Protein AF-A0A8T4WNV3-F1 (afdb_monomer)

Secondary structure (DSSP, 8-state):
--HHHHHHHHS---SSSTTHHHHTTTTSEEEEEE-SSTTS-GGG--GGGS--EEEEEEETTEEEEEEEEE--SSSTTTTEEEEEEEEE-TT-SEEEEEEEEEE-SSS-EEEEEEEEEE-STTS-GGGEEEEEEETTEEEEEEPPSS-EEE--SSSEEEEE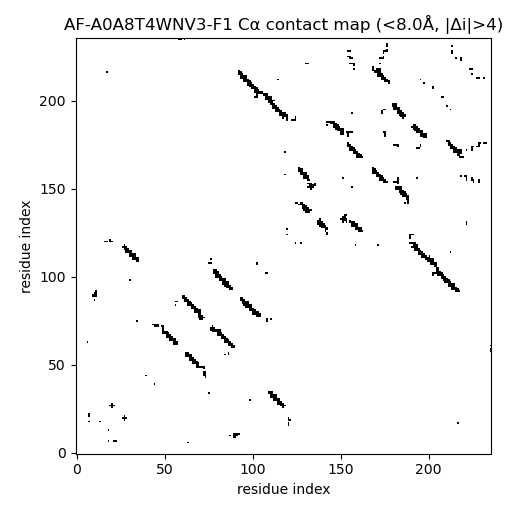E--TT-SS-EEEEEEE-STTEEEEEEEETTEEEEEEEE-SEEE-TT-EEEEEEEEEES-S-HHHHHHHHHHHHHH-

Mean predicted aligned error: 9.45 Å

Radius of gyration: 17.77 Å; Cα contacts (8 Å, |Δi|>4): 540; chains: 1; bounding box: 43×36×51 Å

pLDDT: mean 75.88, std 18.1, range [28.62, 97.0]

Solvent-accessible surface area (backbone atoms only — not comparable to full-atom values): 13200 Å² total; per-residue (Å²): 143,64,68,70,62,55,56,67,72,56,53,59,87,62,69,102,58,73,60,54,54,65,74,33,80,96,66,18,76,45,82,44,75,44,51,93,70,71,83,61,63,69,95,68,61,55,68,93,73,48,73,70,48,78,45,81,41,74,57,92,77,31,40,35,42,32,42,33,37,51,34,74,82,46,76,83,45,46,51,26,37,40,34,40,36,42,35,35,38,79,81,39,59,46,37,37,44,33,43,38,41,31,29,69,40,93,54,70,37,64,36,25,53,26,41,38,27,59,68,40,75,94,72,64,46,89,40,35,36,39,40,33,28,48,90,86,39,83,40,80,47,62,72,53,94,53,75,46,77,47,66,42,70,36,52,38,40,32,40,35,48,66,57,96,85,57,100,62,71,43,37,46,29,41,26,40,60,56,96,65,52,42,32,40,40,37,38,46,70,82,42,35,40,36,34,42,32,34,72,87,38,73,42,43,53,74,38,72,50,77,50,55,41,38,35,33,54,44,54,91,47,72,65,58,41,55,51,46,34,76,47,46,81,79,72,112

Sequence (236 aa):
PNDTEVLVSTYPKGGPRPGGILANYYGGIQPITWDDELNENLSSAQTNREEMFASICEKGLWRGVEISWSGNIQDSVKGVSFRLQYYTFPKSPLLAARWIIKNTTSAPVNISPTFVVDSAFDGDVSNIRAHMDWEGEEQNVKLARYPLAIMPSSNCIWIEHEDLSEEKPDGLGLTASFEDAELLYIGVGDFILTGTSNLDCQLLPGKELITTSWFLVDPQSTDELDLLRKVADDLI

Structure (mmCIF, N/CA/C/O backbone):
data_AF-A0A8T4WNV3-F1
#
_entry.id   AF-A0A8T4WNV3-F1
#
loop_
_atom_site.group_PDB
_atom_site.id
_atom_site.type_symbol
_atom_site.label_atom_id
_atom_site.label_alt_id
_atom_site.label_comp_id
_atom_site.label_asym_id
_atom_site.label_entity_id
_atom_site.label_seq_id
_atom_site.pdbx_PDB_ins_code
_atom_site.Cartn_x
_atom_site.Cartn_y
_atom_site.Cartn_z
_atom_site.occupancy
_atom_site.B_iso_or_equiv
_atom_site.auth_seq_id
_atom_site.auth_comp_id
_atom_site.auth_asym_id
_atom_site.auth_atom_id
_atom_site.pdbx_PDB_model_num
ATOM 1 N N . PRO A 1 1 ? -15.350 -20.927 -1.140 1.00 34.31 1 PRO A N 1
ATOM 2 C CA . PRO A 1 1 ? -14.494 -21.389 -2.266 1.00 34.31 1 PRO A CA 1
ATOM 3 C C . PRO A 1 1 ? -14.632 -20.615 -3.592 1.00 34.31 1 PRO A C 1
ATOM 5 O O . PRO A 1 1 ? -13.970 -21.020 -4.533 1.00 34.31 1 PRO A O 1
ATOM 8 N N . ASN A 1 2 ? -15.412 -19.524 -3.685 1.00 32.66 2 ASN A N 1
ATOM 9 C CA . ASN A 1 2 ? -15.706 -18.876 -4.977 1.00 32.66 2 ASN A CA 1
ATOM 10 C C . ASN A 1 2 ? -15.312 -17.388 -5.069 1.00 32.66 2 ASN A C 1
ATOM 12 O O . ASN A 1 2 ? -15.453 -16.811 -6.139 1.00 32.66 2 ASN A O 1
ATOM 16 N N . ASP A 1 3 ? -14.803 -16.757 -4.007 1.00 31.72 3 ASP A N 1
ATOM 17 C CA . ASP A 1 3 ? -14.527 -15.307 -4.034 1.00 31.72 3 ASP A CA 1
ATOM 18 C C . ASP A 1 3 ? -13.144 -14.981 -4.627 1.00 31.72 3 ASP A C 1
ATOM 20 O O . ASP A 1 3 ? -12.984 -14.010 -5.364 1.00 31.72 3 ASP A O 1
ATOM 24 N N . THR A 1 4 ? -12.152 -15.848 -4.397 1.00 31.62 4 THR A N 1
ATOM 25 C CA . THR A 1 4 ? -10.796 -15.728 -4.964 1.00 31.62 4 THR A CA 1
ATOM 26 C C . THR A 1 4 ? -10.791 -15.879 -6.490 1.00 31.62 4 THR A C 1
ATOM 28 O O . THR A 1 4 ? -10.024 -15.218 -7.182 1.00 31.62 4 THR A O 1
ATOM 31 N N . GLU A 1 5 ? -11.675 -16.722 -7.031 1.00 28.62 5 GLU A N 1
ATOM 32 C CA . GLU A 1 5 ? -11.754 -17.015 -8.468 1.00 28.62 5 GLU A CA 1
ATOM 33 C C . GLU A 1 5 ? -12.340 -15.834 -9.267 1.00 28.62 5 GLU A C 1
ATOM 35 O O . GLU A 1 5 ? -11.892 -15.539 -10.378 1.00 28.62 5 GLU A O 1
ATOM 40 N N . VAL A 1 6 ? -13.282 -15.092 -8.670 1.00 32.34 6 VAL A N 1
ATOM 41 C CA . VAL A 1 6 ? -13.863 -13.877 -9.267 1.00 32.34 6 VAL A CA 1
ATOM 42 C C . VAL A 1 6 ? -12.816 -12.768 -9.360 1.00 32.34 6 VAL A C 1
ATOM 44 O O . VAL A 1 6 ? -12.721 -12.126 -10.407 1.00 32.34 6 VAL A O 1
ATOM 47 N N . LEU A 1 7 ? -11.983 -12.610 -8.324 1.00 33.69 7 LEU A N 1
ATOM 48 C CA . LEU A 1 7 ? -10.897 -11.629 -8.269 1.00 33.69 7 LEU A CA 1
ATOM 49 C C . LEU A 1 7 ? -9.944 -11.806 -9.463 1.00 33.69 7 LEU A C 1
ATOM 51 O O . LEU A 1 7 ? -9.808 -10.902 -10.283 1.00 33.69 7 LEU A O 1
ATOM 55 N N . VAL A 1 8 ? -9.369 -13.006 -9.622 1.00 34.47 8 VAL A N 1
ATOM 56 C CA . VAL A 1 8 ? -8.375 -13.341 -10.665 1.00 34.47 8 VAL A CA 1
ATOM 57 C C . VAL A 1 8 ? -8.922 -13.122 -12.083 1.00 34.47 8 VAL A C 1
ATOM 59 O O . VAL A 1 8 ? -8.183 -12.735 -12.987 1.00 34.47 8 VAL A O 1
ATOM 62 N N . SER A 1 9 ? -10.227 -13.316 -12.287 1.00 32.97 9 SER A N 1
ATOM 63 C CA . SER A 1 9 ? -10.863 -13.211 -13.606 1.00 32.97 9 SER A CA 1
ATOM 64 C C . SER A 1 9 ? -11.015 -11.777 -14.143 1.00 32.97 9 SER A C 1
ATOM 66 O O . SER A 1 9 ? -11.194 -11.600 -15.351 1.00 32.97 9 SER A O 1
ATOM 68 N N . THR A 1 10 ? -10.936 -10.758 -13.278 1.00 36.19 10 THR A N 1
ATOM 69 C CA . THR A 1 10 ? -11.136 -9.341 -13.644 1.00 36.19 10 THR A CA 1
ATOM 70 C C . THR A 1 10 ? -9.849 -8.534 -13.854 1.00 36.19 10 THR A C 1
ATOM 72 O O . THR A 1 10 ? -9.928 -7.405 -14.344 1.00 36.19 10 THR A O 1
ATOM 75 N N . TYR A 1 11 ? -8.677 -9.099 -13.544 1.00 40.03 11 TYR A N 1
ATOM 76 C CA . TYR A 1 11 ? -7.381 -8.430 -13.715 1.00 40.03 11 TYR A CA 1
ATOM 77 C C . TYR A 1 11 ? -6.912 -8.394 -15.178 1.00 40.03 11 TYR A C 1
ATOM 79 O O . TYR A 1 11 ? -7.256 -9.283 -15.968 1.00 40.03 11 TYR A O 1
ATOM 87 N N . PRO A 1 12 ? -6.106 -7.388 -15.571 1.00 34.81 12 PRO A N 1
ATOM 88 C CA . PRO A 1 12 ? -5.410 -7.419 -16.850 1.00 34.81 12 PRO A CA 1
ATOM 89 C C . PRO A 1 12 ? -4.548 -8.683 -16.944 1.00 34.81 12 PRO A C 1
ATOM 91 O O . PRO A 1 12 ? -3.809 -9.029 -16.025 1.00 34.81 12 PRO A O 1
ATOM 94 N N . LYS A 1 13 ? -4.636 -9.374 -18.084 1.00 35.06 13 LYS A N 1
ATOM 95 C CA . LYS A 1 13 ? -3.699 -10.441 -18.441 1.00 35.06 13 LYS A CA 1
ATOM 96 C C . LYS A 1 13 ? -2.362 -9.800 -18.820 1.00 35.06 13 LYS A C 1
ATOM 98 O O . LYS A 1 13 ? -2.080 -9.646 -20.006 1.00 35.06 13 LYS A O 1
ATOM 103 N N . GLY A 1 14 ? -1.590 -9.379 -17.819 1.00 32.41 14 GLY A N 1
ATOM 104 C CA . GLY A 1 14 ? -0.145 -9.213 -17.975 1.00 32.41 14 GLY A CA 1
ATOM 105 C C . GLY A 1 14 ? 0.476 -10.562 -18.339 1.00 32.41 14 GLY A C 1
ATOM 106 O O . GLY A 1 14 ? -0.167 -11.603 -18.161 1.00 32.41 14 GLY A O 1
ATOM 107 N N . GLY A 1 15 ? 1.683 -10.554 -18.905 1.00 30.58 15 GLY A N 1
ATOM 108 C CA . GLY A 1 15 ? 2.450 -11.768 -19.204 1.00 30.58 15 GLY A CA 1
ATOM 109 C C . GLY A 1 15 ? 2.591 -12.684 -17.979 1.00 30.58 15 GLY A C 1
ATOM 110 O O . GLY A 1 15 ? 2.082 -12.385 -16.903 1.00 30.58 15 GLY A O 1
ATOM 111 N N . PRO A 1 16 ? 3.210 -13.859 -18.103 1.00 34.31 16 PRO A N 1
ATOM 112 C CA . PRO A 1 16 ? 3.149 -14.876 -17.065 1.00 34.31 16 PRO A CA 1
ATOM 113 C C . PRO A 1 16 ? 4.028 -14.497 -15.860 1.00 34.31 16 PRO A C 1
ATOM 115 O O . PRO A 1 16 ? 5.082 -15.104 -15.736 1.00 34.31 16 PRO A O 1
ATOM 118 N N . ARG A 1 17 ? 3.626 -13.529 -15.006 1.00 45.72 17 ARG A N 1
ATOM 119 C CA . ARG A 1 17 ? 4.168 -13.277 -13.645 1.00 45.72 17 ARG A CA 1
ATOM 120 C C . ARG A 1 17 ? 3.563 -12.147 -12.767 1.00 45.72 17 ARG A C 1
ATOM 122 O O . ARG A 1 17 ? 3.715 -12.288 -11.557 1.00 45.72 17 ARG A O 1
ATOM 129 N N . PRO A 1 18 ? 2.756 -11.150 -13.203 1.00 40.16 18 PRO A N 1
ATOM 130 C CA . PRO A 1 18 ? 2.099 -10.223 -12.257 1.00 40.16 18 PRO A CA 1
ATOM 131 C C . PRO A 1 18 ? 0.946 -10.878 -11.473 1.00 40.16 18 PRO A C 1
ATOM 133 O O . PRO A 1 18 ? 0.422 -10.323 -10.509 1.00 40.16 18 PRO A O 1
ATOM 136 N N . GLY A 1 19 ? 0.551 -12.095 -11.868 1.00 36.69 19 GLY A N 1
ATOM 137 C CA . GLY A 1 19 ? -0.419 -12.913 -11.144 1.00 36.69 19 GLY A CA 1
ATOM 138 C C . GLY A 1 19 ? 0.074 -13.405 -9.777 1.00 36.69 19 GLY A C 1
ATOM 139 O O . GLY A 1 19 ? -0.766 -13.731 -8.946 1.00 36.69 19 GLY A O 1
ATOM 140 N N . GLY A 1 20 ? 1.389 -13.431 -9.514 1.00 35.38 20 GLY A N 1
ATOM 141 C CA . GLY A 1 20 ? 1.971 -13.915 -8.251 1.00 35.38 20 GLY A CA 1
ATOM 142 C C . GLY A 1 20 ? 1.693 -13.004 -7.048 1.00 35.38 20 GLY A C 1
ATOM 143 O O . GLY A 1 20 ? 1.339 -13.497 -5.976 1.00 35.38 20 GLY A O 1
ATOM 144 N N . ILE A 1 21 ? 1.724 -11.678 -7.256 1.00 41.16 21 ILE A N 1
ATOM 145 C CA . ILE A 1 21 ? 1.447 -10.660 -6.218 1.00 41.16 21 ILE A CA 1
ATOM 146 C C . ILE A 1 21 ? 0.060 -10.870 -5.590 1.00 41.16 21 ILE A C 1
ATOM 148 O O . ILE A 1 21 ? -0.134 -10.658 -4.394 1.00 41.16 21 ILE A O 1
ATOM 152 N N . LEU A 1 22 ? -0.909 -11.309 -6.398 1.00 45.31 22 LEU A N 1
ATOM 153 C CA . LEU A 1 22 ? -2.310 -11.448 -6.000 1.00 45.31 22 LEU A CA 1
ATOM 154 C C . LEU A 1 22 ? -2.750 -12.908 -5.816 1.00 45.31 22 LEU A C 1
ATOM 156 O O . LEU A 1 22 ? -3.716 -13.158 -5.099 1.00 45.31 22 LEU A O 1
ATOM 160 N N . ALA A 1 23 ? -2.059 -13.880 -6.424 1.00 36.41 23 ALA A N 1
ATOM 161 C CA . ALA A 1 23 ? -2.301 -15.305 -6.180 1.00 36.41 23 ALA A CA 1
ATOM 162 C C . ALA A 1 23 ? -1.923 -15.709 -4.747 1.00 36.41 23 ALA A C 1
ATOM 164 O O . ALA A 1 23 ? -2.530 -16.620 -4.184 1.00 36.41 23 ALA A O 1
ATOM 165 N N . ASN A 1 24 ? -0.986 -14.982 -4.135 1.00 35.91 24 ASN A N 1
ATOM 166 C CA . ASN A 1 24 ? -0.609 -15.116 -2.737 1.00 35.91 24 ASN A CA 1
ATOM 167 C C . ASN A 1 24 ? -1.243 -13.987 -1.907 1.00 35.91 24 ASN A C 1
ATOM 169 O O . ASN A 1 24 ? -0.538 -13.159 -1.336 1.00 35.91 24 ASN A O 1
ATOM 173 N N . TYR A 1 25 ? -2.576 -13.920 -1.814 1.00 43.81 25 TYR A N 1
ATOM 174 C CA . TYR A 1 25 ? -3.218 -13.164 -0.725 1.00 43.81 25 TYR A CA 1
ATOM 175 C C . TYR A 1 25 ? -2.711 -13.774 0.596 1.00 43.81 25 TYR A C 1
ATOM 177 O O . TYR A 1 25 ? -2.956 -14.955 0.827 1.00 43.81 25 TYR A O 1
ATOM 185 N N . TYR A 1 26 ? -1.967 -12.984 1.389 1.00 33.88 26 TYR A N 1
ATOM 186 C CA . TYR A 1 26 ? -1.009 -13.335 2.472 1.00 33.88 26 TYR A CA 1
ATOM 187 C C . TYR A 1 26 ? 0.500 -13.369 2.128 1.00 33.88 26 TYR A C 1
ATOM 189 O O . TYR A 1 26 ? 1.296 -13.590 3.036 1.00 33.88 26 TYR A O 1
ATOM 197 N N . GLY A 1 27 ? 0.938 -13.054 0.908 1.00 37.69 27 GLY A N 1
ATOM 198 C CA . GLY A 1 27 ? 2.357 -13.019 0.505 1.00 37.69 27 GLY A CA 1
ATOM 199 C C . GLY A 1 27 ? 2.793 -11.805 -0.329 1.00 37.69 27 GLY A C 1
ATOM 200 O O . GLY A 1 27 ? 3.987 -11.571 -0.432 1.00 37.69 27 GLY A O 1
ATOM 201 N N . GLY A 1 28 ? 1.858 -11.023 -0.883 1.00 54.44 28 GLY A N 1
ATOM 202 C CA . GLY A 1 28 ? 2.172 -9.880 -1.751 1.00 54.44 28 GLY A CA 1
ATOM 203 C C . GLY A 1 28 ? 2.237 -8.536 -1.029 1.00 54.44 28 GLY A C 1
ATOM 204 O O . GLY A 1 28 ? 3.308 -7.969 -0.953 1.00 54.44 28 GLY A O 1
ATOM 205 N N . ILE A 1 29 ? 1.117 -8.031 -0.492 1.00 65.62 29 ILE A N 1
ATOM 206 C CA . ILE A 1 29 ? 1.020 -6.718 0.184 1.00 65.62 29 ILE A CA 1
ATOM 207 C C . ILE A 1 29 ? 0.584 -6.924 1.638 1.00 65.62 29 ILE A C 1
ATOM 209 O O . ILE A 1 29 ? -0.556 -7.320 1.881 1.00 65.62 29 ILE A O 1
ATOM 213 N N . GLN A 1 30 ? 1.459 -6.644 2.600 1.00 69.69 30 GLN A N 1
ATOM 214 C CA . GLN A 1 30 ? 1.222 -6.850 4.028 1.00 69.69 30 GLN A CA 1
ATOM 215 C C . GLN A 1 30 ? 1.011 -5.512 4.743 1.00 69.69 30 GLN A C 1
ATOM 217 O O . GLN A 1 30 ? 1.931 -4.691 4.754 1.00 69.69 30 GLN A O 1
ATOM 222 N N . PRO A 1 31 ? -0.154 -5.276 5.369 1.00 72.19 31 PRO A N 1
ATOM 223 C CA . PRO A 1 31 ? -0.287 -4.203 6.344 1.00 72.19 31 PRO A CA 1
ATOM 224 C C . PRO A 1 31 ? 0.414 -4.606 7.650 1.00 72.19 31 PRO A C 1
ATOM 226 O O . PRO A 1 31 ? 0.169 -5.682 8.200 1.00 72.19 31 PRO A O 1
ATOM 229 N N . ILE A 1 32 ? 1.265 -3.733 8.170 1.00 73.38 32 ILE A N 1
ATOM 230 C CA . ILE A 1 32 ? 1.958 -3.896 9.446 1.00 73.38 32 ILE A CA 1
ATOM 231 C C . ILE A 1 32 ? 1.774 -2.616 10.240 1.00 73.38 32 ILE A C 1
ATOM 233 O O . ILE A 1 32 ? 2.045 -1.527 9.741 1.00 73.38 32 ILE A O 1
ATOM 237 N N . THR A 1 33 ? 1.265 -2.735 11.462 1.00 71.19 33 THR A N 1
ATOM 238 C CA . THR A 1 33 ? 1.193 -1.607 12.388 1.00 71.19 33 THR A CA 1
ATOM 239 C C . THR A 1 33 ? 2.350 -1.732 13.356 1.00 71.19 33 THR A C 1
ATOM 241 O O . THR A 1 33 ? 2.429 -2.727 14.074 1.00 71.19 33 THR A O 1
ATOM 244 N N . TRP A 1 34 ? 3.237 -0.743 13.363 1.00 68.81 34 TRP A N 1
ATOM 245 C CA . TRP A 1 34 ? 4.276 -0.641 14.381 1.00 68.81 34 TRP A CA 1
ATOM 246 C C . TRP A 1 34 ? 3.801 0.221 15.551 1.00 68.81 34 TRP A C 1
ATOM 248 O O . TRP A 1 34 ? 2.946 1.092 15.375 1.00 68.81 34 TRP A O 1
ATOM 258 N N . ASP A 1 35 ? 4.369 -0.044 16.723 1.00 66.38 35 ASP A N 1
ATOM 259 C CA . ASP A 1 35 ? 4.258 0.777 17.928 1.00 66.38 35 ASP A CA 1
ATOM 260 C C . ASP A 1 35 ? 5.658 1.315 18.255 1.00 66.38 35 ASP A C 1
ATOM 262 O O . ASP A 1 35 ? 6.643 0.569 18.200 1.00 66.38 35 ASP A O 1
ATOM 266 N N . ASP A 1 36 ? 5.741 2.605 18.569 1.00 54.19 36 ASP A N 1
ATOM 267 C CA . ASP A 1 36 ? 6.982 3.281 18.956 1.00 54.19 36 ASP A CA 1
ATOM 268 C C . ASP A 1 36 ? 7.478 2.771 20.319 1.00 54.19 36 ASP A C 1
ATOM 270 O O . ASP A 1 36 ? 8.681 2.738 20.603 1.00 54.19 36 ASP A O 1
ATOM 274 N N . GLU A 1 37 ? 6.556 2.295 21.158 1.00 54.91 37 GLU A N 1
ATOM 275 C CA . GLU A 1 37 ? 6.861 1.528 22.351 1.00 54.91 37 GLU A CA 1
ATOM 276 C C . GLU A 1 37 ? 6.995 0.046 21.969 1.00 54.91 37 GLU A C 1
ATOM 278 O O . GLU A 1 37 ? 6.092 -0.760 22.167 1.00 54.91 37 GLU A O 1
ATOM 283 N N . LEU A 1 38 ? 8.171 -0.348 21.461 1.00 51.62 38 LEU A N 1
ATOM 284 C CA . LEU A 1 38 ? 8.585 -1.741 21.172 1.00 51.62 38 LEU A CA 1
ATOM 285 C C . LEU A 1 38 ? 8.616 -2.669 22.420 1.00 51.62 38 LEU A C 1
ATOM 287 O O . LEU A 1 38 ? 9.418 -3.600 22.511 1.00 51.62 38 LEU A O 1
ATOM 291 N N . ASN A 1 39 ? 7.779 -2.407 23.423 1.00 53.19 39 ASN A N 1
ATOM 292 C CA . ASN A 1 39 ? 7.625 -3.190 24.641 1.00 53.19 39 ASN A CA 1
ATOM 293 C C . ASN A 1 39 ? 6.922 -4.533 24.385 1.00 53.19 39 ASN A C 1
ATOM 295 O O . ASN A 1 39 ? 6.986 -5.424 25.236 1.00 53.19 39 ASN A O 1
ATOM 299 N N . GLU A 1 40 ? 6.291 -4.714 23.221 1.00 55.62 40 GLU A N 1
ATOM 300 C CA . GLU A 1 40 ? 5.772 -6.004 22.780 1.00 55.62 40 GLU A CA 1
ATOM 301 C C . GLU A 1 40 ? 6.825 -6.821 22.027 1.00 55.62 40 GLU A C 1
ATOM 303 O O . GLU A 1 40 ? 7.545 -6.349 21.146 1.00 55.62 40 GLU A O 1
ATOM 308 N N . ASN A 1 41 ? 6.895 -8.112 22.343 1.00 54.62 41 ASN A N 1
ATOM 309 C CA . ASN A 1 41 ? 7.715 -9.031 21.574 1.00 54.62 41 ASN A CA 1
ATOM 310 C C . ASN A 1 41 ? 7.059 -9.246 20.200 1.00 54.62 41 ASN A C 1
ATOM 312 O O . ASN A 1 41 ? 6.087 -9.989 20.104 1.00 54.62 41 ASN A O 1
ATOM 316 N N . LEU A 1 42 ? 7.608 -8.664 19.130 1.00 51.88 42 LEU A N 1
ATOM 317 C CA . LEU A 1 42 ? 7.084 -8.804 17.760 1.00 51.88 42 LEU A CA 1
ATOM 318 C C . LEU A 1 42 ? 6.939 -10.267 17.294 1.00 51.88 42 LEU A C 1
ATOM 320 O O . LEU A 1 42 ? 6.091 -10.560 16.458 1.00 51.88 42 LEU A O 1
ATOM 324 N N . SER A 1 43 ? 7.681 -11.224 17.872 1.00 50.72 43 SER A N 1
ATOM 325 C CA . SER A 1 43 ? 7.458 -12.659 17.595 1.00 50.72 43 SER A CA 1
ATOM 326 C C . SER A 1 43 ? 6.110 -13.192 18.113 1.00 50.72 43 SER A C 1
ATOM 328 O O . SER A 1 43 ? 5.676 -14.279 17.727 1.00 50.72 43 SER A O 1
ATOM 330 N N . SER A 1 44 ? 5.435 -12.427 18.975 1.00 50.66 44 SER A N 1
ATOM 331 C CA . SER A 1 44 ? 4.085 -12.689 19.479 1.00 50.66 44 SER A CA 1
ATOM 332 C C . SER A 1 44 ? 2.984 -11.910 18.754 1.00 50.66 44 SER A C 1
ATOM 334 O O . SER A 1 44 ? 1.813 -12.221 18.968 1.00 50.66 44 SER A O 1
ATOM 336 N N . ALA A 1 45 ? 3.332 -10.993 17.840 1.00 55.06 45 ALA A N 1
ATOM 337 C CA . ALA A 1 45 ? 2.383 -10.283 16.984 1.00 55.06 45 ALA A CA 1
ATOM 338 C C . ALA A 1 45 ? 1.794 -11.249 15.940 1.00 55.06 45 ALA A C 1
ATOM 340 O O . ALA A 1 45 ? 2.246 -11.367 14.804 1.00 55.06 45 ALA A O 1
ATOM 341 N N . GLN A 1 46 ? 0.794 -12.022 16.356 1.00 63.31 46 GLN A N 1
ATOM 342 C CA . GLN A 1 46 ? 0.148 -13.048 15.541 1.00 63.31 46 GLN A CA 1
ATOM 343 C C . GLN A 1 46 ? -1.083 -12.476 14.843 1.00 63.31 46 GLN A C 1
ATOM 345 O O . GLN A 1 46 ? -2.187 -12.984 15.018 1.00 63.31 46 GLN A O 1
ATOM 350 N N . THR A 1 47 ? -0.909 -11.420 14.043 1.00 62.81 47 THR A N 1
ATOM 351 C CA . THR A 1 47 ? -2.012 -10.788 13.291 1.00 62.81 47 THR A CA 1
ATOM 352 C C . THR A 1 47 ? -2.763 -11.804 12.434 1.00 62.81 47 THR A C 1
ATOM 354 O O . THR A 1 47 ? -3.977 -11.738 12.317 1.00 62.81 47 THR A O 1
ATOM 357 N N . ASN A 1 48 ? -2.070 -12.817 11.907 1.00 64.75 48 ASN A N 1
ATOM 358 C CA . ASN A 1 48 ? -2.665 -13.926 11.157 1.00 64.75 48 ASN A CA 1
ATOM 359 C C . ASN A 1 48 ? -3.612 -14.828 11.976 1.00 64.75 48 ASN A C 1
ATOM 361 O O . ASN A 1 48 ? -4.229 -15.728 11.410 1.00 64.75 48 ASN A O 1
ATOM 365 N N . ARG A 1 49 ? -3.690 -14.641 13.296 1.00 72.19 49 ARG A N 1
ATOM 366 C CA . ARG A 1 49 ? -4.632 -15.329 14.186 1.00 72.19 49 ARG A CA 1
ATOM 367 C C . ARG A 1 49 ? -5.825 -14.460 14.580 1.00 72.19 49 ARG A C 1
ATOM 369 O O . ARG A 1 49 ? -6.701 -14.967 15.277 1.00 72.19 49 ARG A O 1
ATOM 376 N N . GLU A 1 50 ? -5.865 -13.194 14.165 1.00 80.50 50 GLU A N 1
ATOM 377 C CA . GLU A 1 50 ? -7.058 -12.365 14.331 1.00 80.50 50 GLU A CA 1
ATOM 378 C C . GLU A 1 50 ? -8.218 -12.952 13.521 1.00 80.50 50 GLU A C 1
ATOM 380 O O . GLU A 1 50 ? -8.026 -13.526 12.445 1.00 80.50 50 GLU A O 1
ATOM 385 N N . GLU A 1 51 ? -9.439 -12.800 14.028 1.00 85.12 51 GLU A N 1
ATOM 386 C CA . GLU A 1 51 ? -10.628 -13.167 13.267 1.00 85.12 51 GLU A CA 1
ATOM 387 C C . GLU A 1 51 ? -10.862 -12.123 12.168 1.00 85.12 51 GLU A C 1
ATOM 389 O O . GLU A 1 51 ? -11.157 -10.957 12.444 1.00 85.12 51 GLU A O 1
ATOM 394 N N . MET A 1 52 ? -10.690 -12.548 10.916 1.00 86.31 52 MET A N 1
ATOM 395 C CA . MET A 1 52 ? -10.795 -11.690 9.739 1.00 86.31 52 MET A CA 1
ATOM 396 C C . MET A 1 52 ? -12.037 -12.031 8.919 1.00 86.31 52 MET A C 1
ATOM 398 O O . MET A 1 52 ? -12.347 -13.200 8.683 1.00 86.31 52 MET A O 1
ATOM 402 N N . PHE A 1 53 ? -12.701 -10.998 8.408 1.00 88.62 53 PHE A N 1
ATOM 403 C CA . PHE A 1 53 ? -13.853 -11.117 7.521 1.00 88.62 53 PHE A CA 1
ATOM 404 C C . PHE A 1 53 ? -13.529 -10.505 6.166 1.00 88.62 53 PHE A C 1
ATOM 406 O O . PHE A 1 53 ? -13.170 -9.330 6.085 1.00 88.62 53 PHE A O 1
ATOM 413 N N . ALA A 1 54 ? -13.689 -11.295 5.108 1.00 87.81 54 ALA A N 1
ATOM 414 C CA . ALA A 1 54 ? -13.550 -10.836 3.734 1.00 87.81 54 ALA A CA 1
ATOM 415 C C . ALA A 1 54 ? -14.925 -10.554 3.116 1.00 87.81 54 ALA A C 1
ATOM 417 O O . ALA A 1 54 ? -15.878 -11.309 3.317 1.00 87.81 54 ALA A O 1
ATOM 418 N N . SER A 1 55 ? -15.025 -9.480 2.340 1.00 88.19 55 SER A N 1
ATOM 419 C CA . SER A 1 55 ? -16.217 -9.140 1.562 1.00 88.19 55 SER A CA 1
ATOM 420 C C . SER A 1 55 ? -15.838 -8.447 0.256 1.00 88.19 55 SER A C 1
ATOM 422 O O . SER A 1 55 ? -14.751 -7.889 0.133 1.00 88.19 55 SER A O 1
ATOM 424 N N . ILE A 1 56 ? -16.727 -8.489 -0.735 1.00 90.00 56 ILE A N 1
ATOM 425 C CA . ILE A 1 56 ? -16.556 -7.716 -1.970 1.00 90.00 56 ILE A CA 1
ATOM 426 C C . ILE A 1 56 ? -16.851 -6.244 -1.666 1.00 90.00 56 ILE A C 1
ATOM 428 O O . ILE A 1 56 ? -17.839 -5.937 -0.997 1.00 90.00 56 ILE A O 1
ATOM 432 N N . CYS A 1 57 ? -16.033 -5.336 -2.195 1.00 90.25 57 CYS A N 1
ATOM 433 C CA . CYS A 1 57 ? -16.250 -3.895 -2.099 1.00 90.25 57 CYS A CA 1
ATOM 434 C C . CYS A 1 57 ? -16.228 -3.231 -3.483 1.00 90.25 57 CYS A C 1
ATOM 436 O O . CYS A 1 57 ? -15.539 -3.672 -4.405 1.00 90.25 57 CYS A O 1
ATOM 438 N N . GLU A 1 58 ? -17.007 -2.160 -3.638 1.00 92.44 58 GLU A N 1
ATOM 439 C CA . GLU A 1 58 ? -17.094 -1.390 -4.879 1.00 92.44 58 GLU A CA 1
ATOM 440 C C . GLU A 1 58 ? -17.108 0.112 -4.571 1.00 92.44 58 GLU A C 1
ATOM 442 O O . GLU A 1 58 ? -17.746 0.553 -3.611 1.00 92.44 58 GLU A O 1
ATOM 447 N N . LYS A 1 59 ? -16.436 0.910 -5.407 1.00 89.31 59 LYS A N 1
ATOM 448 C CA . LYS A 1 59 ? -16.490 2.377 -5.357 1.00 89.31 59 LYS A CA 1
ATOM 449 C C . LYS A 1 59 ? -16.508 2.947 -6.773 1.00 89.31 59 LYS A C 1
ATOM 451 O O . LYS A 1 59 ? -15.499 2.982 -7.469 1.00 89.31 59 LYS A O 1
ATOM 456 N N . GLY A 1 60 ? -17.687 3.358 -7.236 1.00 89.44 60 GLY A N 1
ATOM 457 C CA . GLY A 1 60 ? -17.873 3.760 -8.631 1.00 89.44 60 GLY A CA 1
ATOM 458 C C . GLY A 1 60 ? -17.585 2.596 -9.584 1.00 89.44 60 GLY A C 1
ATOM 459 O O . GLY A 1 60 ? -18.309 1.606 -9.588 1.00 89.44 60 GLY A O 1
ATOM 460 N N . LEU A 1 61 ? -16.535 2.727 -10.397 1.00 88.56 61 LEU A N 1
ATOM 461 C CA . LEU A 1 61 ? -16.079 1.676 -11.316 1.00 88.56 61 LEU A CA 1
ATOM 462 C C . LEU A 1 61 ? -15.009 0.756 -10.706 1.00 88.56 61 LEU A C 1
ATOM 464 O O . LEU A 1 61 ? -14.667 -0.259 -11.313 1.00 88.56 61 LEU A O 1
ATOM 468 N N . TRP A 1 62 ? -14.493 1.099 -9.525 1.00 91.00 62 TRP A N 1
ATOM 469 C CA . TRP A 1 62 ? -13.532 0.282 -8.800 1.00 91.00 62 TRP A CA 1
ATOM 470 C C . TRP A 1 62 ? -14.222 -0.906 -8.152 1.00 91.00 62 TRP A C 1
ATOM 472 O O . TRP A 1 62 ? -15.271 -0.759 -7.519 1.00 91.00 62 TRP A O 1
ATOM 482 N N . ARG A 1 63 ? -13.600 -2.077 -8.276 1.00 89.62 63 ARG A N 1
ATOM 483 C CA . ARG A 1 63 ? -14.055 -3.324 -7.658 1.00 89.62 63 ARG A CA 1
ATOM 484 C C . ARG A 1 63 ? -12.910 -3.991 -6.930 1.00 89.62 63 ARG A C 1
ATOM 486 O O . ARG A 1 63 ? -11.762 -3.911 -7.373 1.00 89.62 63 ARG A O 1
ATOM 493 N N . GLY A 1 64 ? -13.229 -4.640 -5.824 1.00 88.88 64 GLY A N 1
ATOM 494 C CA . GLY A 1 64 ? -12.209 -5.101 -4.911 1.00 88.88 64 GLY A CA 1
ATOM 495 C C . GLY A 1 64 ? -12.692 -6.062 -3.846 1.00 88.88 64 GLY A C 1
ATOM 496 O O . GLY A 1 64 ? -13.841 -6.512 -3.841 1.00 88.88 64 GLY A O 1
ATOM 497 N N . VAL A 1 65 ? -11.781 -6.340 -2.922 1.00 86.75 65 VAL A N 1
ATOM 498 C CA . VAL A 1 65 ? -12.054 -7.071 -1.687 1.00 86.75 65 VAL A CA 1
ATOM 499 C C . VAL A 1 65 ? -11.669 -6.201 -0.503 1.00 86.75 65 VAL A C 1
ATOM 501 O O . VAL A 1 65 ? -10.615 -5.567 -0.497 1.00 86.75 65 VAL A O 1
ATOM 504 N N . GLU A 1 66 ? -12.540 -6.180 0.497 1.00 90.00 66 GLU A N 1
ATOM 505 C CA . GLU A 1 66 ? -12.264 -5.653 1.823 1.00 90.00 66 GLU A CA 1
ATOM 506 C C . GLU A 1 66 ? -12.007 -6.815 2.782 1.00 90.00 66 GLU A C 1
ATOM 508 O O . GLU A 1 66 ? -12.835 -7.719 2.902 1.00 90.00 66 GLU A O 1
ATOM 513 N N . ILE A 1 67 ? -10.885 -6.761 3.493 1.00 89.88 67 ILE A N 1
ATOM 514 C CA . ILE A 1 67 ? -10.600 -7.590 4.661 1.00 89.88 67 ILE A CA 1
ATOM 515 C C . ILE A 1 67 ? -10.748 -6.705 5.891 1.00 89.88 67 ILE A C 1
ATOM 517 O O . ILE A 1 67 ? -10.113 -5.660 5.985 1.00 89.88 67 ILE A O 1
ATOM 521 N N . SER A 1 68 ? -11.573 -7.119 6.842 1.00 91.75 68 SER A N 1
ATOM 522 C CA . SER A 1 68 ? -11.825 -6.378 8.075 1.00 91.75 68 SER A CA 1
ATOM 523 C C . SER A 1 68 ? -11.532 -7.231 9.300 1.00 91.75 68 SER A C 1
ATOM 525 O O . SER A 1 68 ? -11.794 -8.434 9.303 1.00 91.75 68 SER A O 1
ATOM 527 N N . TRP A 1 69 ? -10.972 -6.610 10.334 1.00 91.00 69 TRP A N 1
ATOM 528 C CA . TRP A 1 69 ? -10.714 -7.243 11.625 1.00 91.00 69 TRP A CA 1
ATOM 529 C C . TRP A 1 69 ? -10.698 -6.199 12.743 1.00 91.00 69 TRP A C 1
ATOM 531 O O . TRP A 1 69 ? -10.752 -4.990 12.509 1.00 91.00 69 TRP A O 1
ATOM 541 N N . SER A 1 70 ? -10.658 -6.668 13.984 1.00 91.25 70 SER A N 1
ATOM 542 C CA . SER A 1 70 ? -10.390 -5.825 15.152 1.00 91.25 70 SER A CA 1
ATOM 543 C C . SER A 1 70 ? -9.131 -6.340 15.827 1.00 91.25 70 SER A C 1
ATOM 545 O O . SER A 1 70 ? -8.951 -7.552 15.904 1.00 91.25 70 SER A O 1
ATOM 547 N N . GLY A 1 71 ? -8.263 -5.448 16.298 1.00 86.62 71 GLY A N 1
ATOM 548 C CA . GLY A 1 71 ? -7.099 -5.851 17.081 1.00 86.62 71 GLY A CA 1
ATOM 549 C C . GLY A 1 71 ? -7.554 -6.436 18.413 1.00 86.62 71 GLY A C 1
ATOM 550 O O . GLY A 1 71 ? -8.227 -5.758 19.187 1.00 86.62 71 GLY A O 1
ATOM 551 N N . ASN A 1 72 ? -7.221 -7.691 18.689 1.00 85.31 72 ASN A N 1
ATOM 552 C CA . ASN A 1 72 ? -7.522 -8.349 19.962 1.00 85.31 72 ASN A CA 1
ATOM 553 C C . ASN A 1 72 ? -6.297 -9.028 20.579 1.00 85.31 72 ASN A C 1
ATOM 555 O O . ASN A 1 72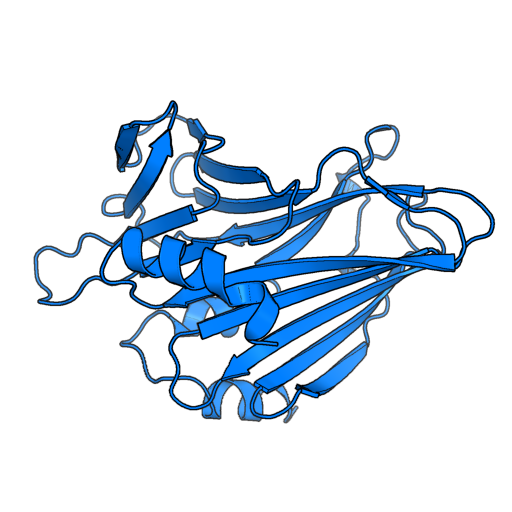 ? -6.286 -9.255 21.792 1.00 85.31 72 ASN A O 1
ATOM 559 N N . ILE A 1 73 ? -5.310 -9.377 19.752 1.00 78.69 73 ILE A N 1
ATOM 560 C CA . ILE A 1 73 ? -4.125 -10.149 20.129 1.00 78.69 73 ILE A CA 1
ATOM 561 C C . ILE A 1 73 ? -2.983 -9.233 20.557 1.00 78.69 73 ILE A C 1
ATOM 563 O O . ILE A 1 73 ? -2.380 -9.482 21.595 1.00 78.69 73 ILE A O 1
ATOM 567 N N . GLN A 1 74 ? -2.694 -8.204 19.763 1.00 74.69 74 GLN A N 1
ATOM 568 C CA . GLN A 1 74 ? -1.683 -7.195 20.087 1.00 74.69 74 GLN A CA 1
ATOM 569 C C . GLN A 1 74 ? -2.289 -6.187 21.066 1.00 74.69 74 GLN A C 1
ATOM 571 O O . GLN A 1 74 ? -3.384 -5.672 20.809 1.00 74.69 74 GLN A O 1
ATOM 576 N N . ASP A 1 75 ? -1.623 -5.934 22.192 1.00 76.94 75 ASP A N 1
ATOM 577 C CA . ASP A 1 75 ? -2.167 -5.070 23.241 1.00 76.94 75 ASP A CA 1
ATOM 578 C C . ASP A 1 75 ? -2.142 -3.593 22.805 1.00 76.94 75 ASP A C 1
ATOM 580 O O . ASP A 1 75 ? -3.110 -2.874 23.068 1.00 76.94 75 ASP A O 1
ATOM 584 N N . SER A 1 76 ? -1.119 -3.170 22.056 1.00 76.44 76 SER A N 1
ATOM 585 C CA . SER A 1 76 ? -0.947 -1.810 21.514 1.00 76.44 76 SER A CA 1
ATOM 586 C C . SER A 1 76 ? -2.109 -1.346 20.629 1.00 76.44 76 SER A C 1
ATOM 588 O O . SER A 1 76 ? -2.513 -0.186 20.673 1.00 76.44 76 SER A O 1
ATOM 590 N N . VAL A 1 77 ? -2.713 -2.260 19.867 1.00 82.44 77 VAL A N 1
ATOM 591 C CA . VAL A 1 77 ? -3.826 -1.970 18.943 1.00 82.44 77 VAL A CA 1
ATOM 592 C C . VAL A 1 77 ? -5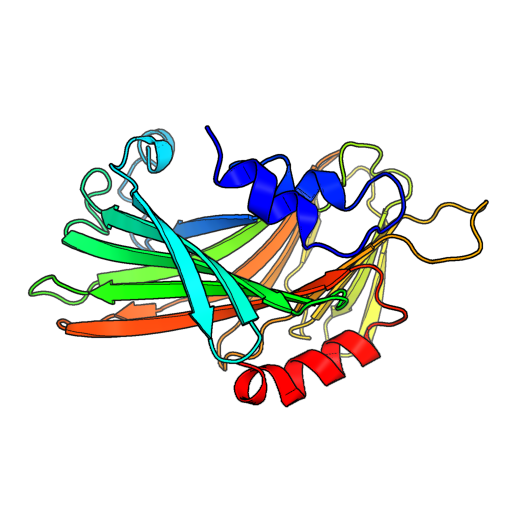.144 -2.615 19.368 1.00 82.44 77 VAL A C 1
ATOM 594 O O . VAL A 1 77 ? -6.088 -2.745 18.579 1.00 82.44 77 VAL A O 1
ATOM 597 N N . LYS A 1 78 ? -5.238 -3.035 20.629 1.00 86.31 78 LYS A N 1
ATOM 598 C CA . LYS A 1 78 ? -6.413 -3.732 21.138 1.00 86.31 78 LYS A CA 1
ATOM 599 C C . LYS A 1 78 ? -7.657 -2.852 21.095 1.00 86.31 78 LYS A C 1
ATOM 601 O O . LYS A 1 78 ? -7.697 -1.751 21.636 1.00 86.31 78 LYS A O 1
ATOM 606 N N . GLY A 1 79 ? -8.713 -3.368 20.480 1.00 86.88 79 GLY A N 1
ATOM 607 C CA . GLY A 1 79 ? -9.966 -2.655 20.274 1.00 86.88 79 GLY A CA 1
ATOM 608 C C . GLY A 1 79 ? -9.917 -1.609 19.159 1.00 86.88 79 GLY A C 1
ATOM 609 O O . GLY A 1 79 ? -10.891 -0.872 19.019 1.00 86.88 79 GLY A O 1
ATOM 610 N N . VAL A 1 80 ? -8.840 -1.529 18.371 1.00 91.44 80 VAL A N 1
ATOM 611 C CA . VAL A 1 80 ? -8.788 -0.751 17.122 1.00 91.44 80 VAL A CA 1
ATOM 612 C C . VAL A 1 80 ? -9.411 -1.575 15.996 1.00 91.44 80 VAL A C 1
ATOM 614 O O . VAL A 1 80 ? -9.182 -2.780 15.892 1.00 91.44 80 VAL A O 1
ATOM 617 N N . SER A 1 81 ? -10.221 -0.936 15.152 1.00 94.69 81 SER A N 1
ATOM 618 C CA . SER A 1 81 ? -10.843 -1.577 13.994 1.00 94.69 81 SER A CA 1
ATOM 619 C C . SER A 1 81 ? -10.031 -1.302 12.736 1.00 94.69 81 SER A C 1
ATOM 621 O O . SER A 1 81 ? -9.680 -0.158 12.446 1.00 94.69 81 SER A O 1
ATOM 623 N N . PHE A 1 82 ? -9.776 -2.355 11.971 1.00 92.19 82 PHE A N 1
ATOM 624 C CA . PHE A 1 82 ? -8.979 -2.315 10.759 1.00 92.19 82 PHE A CA 1
ATOM 625 C C . PHE A 1 82 ? -9.801 -2.786 9.569 1.00 92.19 82 PHE A C 1
ATOM 627 O O . PHE A 1 82 ? -10.552 -3.762 9.652 1.00 92.19 82 PHE A O 1
ATOM 634 N N . ARG A 1 83 ? -9.635 -2.100 8.441 1.00 92.88 83 ARG A N 1
ATOM 635 C CA . ARG A 1 83 ? -10.132 -2.536 7.140 1.00 92.88 83 ARG A CA 1
ATOM 636 C C . ARG A 1 83 ? -9.063 -2.308 6.093 1.00 92.88 83 ARG A C 1
ATOM 638 O O . ARG A 1 83 ? -8.445 -1.250 6.048 1.00 92.88 83 ARG A O 1
ATOM 645 N N . LEU A 1 84 ? -8.881 -3.290 5.236 1.00 90.19 84 LEU A N 1
ATOM 646 C CA . LEU A 1 84 ? -7.946 -3.264 4.135 1.00 90.19 84 LEU A CA 1
ATOM 647 C C . LEU A 1 84 ? -8.716 -3.509 2.850 1.00 90.19 84 LEU A C 1
ATOM 649 O O . LEU A 1 84 ? -9.293 -4.578 2.680 1.00 90.19 84 LEU A O 1
ATOM 653 N N . GLN A 1 85 ? -8.744 -2.517 1.971 1.00 90.69 85 GLN A N 1
ATOM 654 C CA . GLN A 1 85 ? -9.458 -2.587 0.704 1.00 90.69 85 GLN A CA 1
ATOM 655 C C . GLN A 1 85 ? -8.449 -2.647 -0.439 1.00 90.69 85 GLN A C 1
ATOM 657 O O . GLN A 1 85 ? -7.612 -1.757 -0.563 1.00 90.69 85 GLN A O 1
ATOM 662 N N . TYR A 1 86 ? -8.556 -3.655 -1.294 1.00 88.75 86 TYR A N 1
ATOM 663 C CA . TYR A 1 86 ? -7.786 -3.735 -2.531 1.00 88.75 86 TYR A CA 1
ATOM 664 C C . TYR A 1 86 ? -8.711 -3.486 -3.706 1.00 88.75 86 TYR A C 1
ATOM 666 O O . TYR A 1 86 ? -9.589 -4.303 -3.973 1.00 88.75 86 TYR A O 1
ATOM 674 N N . TYR A 1 87 ? -8.512 -2.381 -4.413 1.00 89.50 87 TYR A N 1
ATOM 675 C CA . TYR A 1 87 ? -9.328 -1.992 -5.552 1.00 89.50 87 TYR A CA 1
ATOM 676 C C . TYR A 1 87 ? -8.581 -2.128 -6.863 1.00 89.50 87 TYR A C 1
ATOM 678 O O . TYR A 1 87 ? -7.405 -1.798 -6.975 1.00 89.50 87 TYR A O 1
ATOM 686 N N . THR A 1 88 ? -9.323 -2.540 -7.878 1.00 88.75 88 THR A N 1
ATOM 687 C CA . THR A 1 88 ? -8.872 -2.645 -9.261 1.00 88.75 88 THR A CA 1
ATOM 688 C C . THR A 1 88 ? -9.841 -1.914 -10.161 1.00 88.75 88 THR A C 1
ATOM 690 O O . THR A 1 88 ? -11.045 -1.848 -9.877 1.00 88.75 88 THR A O 1
ATOM 693 N N . PHE A 1 89 ? -9.322 -1.379 -11.258 1.00 82.31 89 PHE A N 1
ATOM 694 C CA . PHE A 1 89 ? -10.148 -0.783 -12.293 1.00 82.31 89 PHE A CA 1
ATOM 695 C C . PHE A 1 89 ? -10.168 -1.699 -13.526 1.00 82.31 89 PHE A C 1
ATOM 697 O O . PHE A 1 89 ? -9.106 -2.148 -13.970 1.00 82.31 89 PHE A O 1
ATOM 704 N N . PRO A 1 90 ? -11.340 -1.997 -14.117 1.00 79.00 90 PRO A N 1
ATOM 705 C CA . PRO A 1 90 ? -11.429 -2.911 -15.251 1.00 79.00 90 PRO A CA 1
ATOM 706 C C . PRO A 1 90 ? -10.501 -2.519 -16.408 1.00 79.00 90 PRO A C 1
ATOM 708 O O . PRO A 1 90 ? -10.574 -1.401 -16.916 1.00 79.00 90 PRO A O 1
ATOM 711 N N . LYS A 1 91 ? -9.676 -3.472 -16.870 1.00 80.44 91 LYS A N 1
ATOM 712 C CA . LYS A 1 91 ? -8.692 -3.291 -17.961 1.00 80.44 91 LYS A CA 1
ATOM 713 C C . LYS A 1 91 ? -7.612 -2.235 -17.683 1.00 80.44 91 LYS A C 1
ATOM 715 O O . LYS A 1 91 ? -6.975 -1.771 -18.624 1.00 80.44 91 LYS A O 1
ATOM 720 N N . SER A 1 92 ? -7.414 -1.865 -16.424 1.00 83.38 92 SER A N 1
ATOM 721 C CA . SER A 1 92 ? -6.347 -0.966 -16.001 1.00 83.38 92 SER A CA 1
ATOM 722 C C . SER A 1 92 ? -5.219 -1.756 -15.334 1.00 83.38 92 SER A C 1
ATOM 724 O O . SER A 1 92 ? -5.518 -2.702 -14.604 1.00 83.38 92 SER A O 1
ATOM 726 N N . PRO A 1 93 ? -3.948 -1.364 -15.527 1.00 85.69 93 PRO A N 1
ATOM 727 C CA . PRO A 1 93 ? -2.815 -1.874 -14.752 1.00 85.69 93 PRO A CA 1
ATOM 728 C C . PRO A 1 93 ? -2.744 -1.295 -13.324 1.00 85.69 93 PRO A C 1
ATOM 730 O O . PRO A 1 93 ? -1.760 -1.520 -12.626 1.00 85.69 93 PRO A O 1
ATOM 733 N N . LEU A 1 94 ? -3.757 -0.533 -12.893 1.00 88.25 94 LEU A N 1
ATOM 734 C CA . LEU A 1 94 ? -3.799 0.114 -11.584 1.00 88.25 94 LEU A CA 1
ATOM 735 C C . LEU A 1 94 ? -4.449 -0.759 -10.508 1.00 88.25 94 LEU A C 1
ATOM 737 O O . LEU A 1 94 ? -5.557 -1.282 -10.682 1.00 88.25 94 LEU A O 1
ATOM 741 N N . LEU A 1 95 ? -3.792 -0.799 -9.354 1.00 88.19 95 LEU A N 1
ATOM 742 C CA . LEU A 1 95 ? -4.301 -1.344 -8.104 1.00 88.19 95 LEU A CA 1
ATOM 743 C C . LEU A 1 95 ? -4.156 -0.280 -7.005 1.00 88.19 95 LEU A C 1
ATOM 745 O O . LEU A 1 95 ? -3.129 0.384 -6.905 1.00 88.19 95 LEU A O 1
ATOM 749 N N . ALA A 1 96 ? -5.173 -0.137 -6.159 1.00 90.38 96 ALA A N 1
ATOM 750 C CA . ALA A 1 96 ? -5.107 0.686 -4.955 1.00 90.38 96 ALA A CA 1
ATOM 751 C C . ALA A 1 96 ? -5.255 -0.201 -3.717 1.00 90.38 96 ALA A C 1
ATOM 753 O O . ALA A 1 96 ? -6.245 -0.925 -3.599 1.00 90.38 96 ALA A O 1
ATOM 754 N N . ALA A 1 97 ? -4.303 -0.133 -2.788 1.00 89.75 97 ALA A N 1
ATOM 755 C CA . ALA A 1 97 ? -4.427 -0.719 -1.458 1.00 89.75 97 ALA A CA 1
ATOM 756 C C . ALA A 1 97 ? -4.734 0.395 -0.459 1.00 89.75 97 ALA A C 1
ATOM 758 O O . ALA A 1 97 ? -3.932 1.303 -0.249 1.00 89.75 97 ALA A O 1
ATOM 759 N N . ARG A 1 98 ? -5.913 0.336 0.149 1.00 90.56 98 ARG A N 1
ATOM 760 C CA . ARG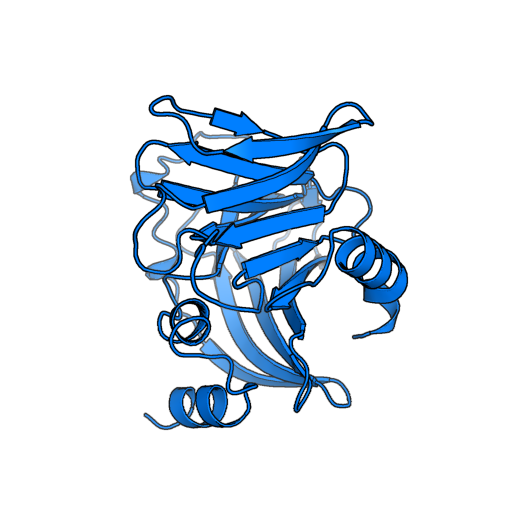 A 1 98 ? -6.398 1.342 1.085 1.00 90.56 98 ARG A CA 1
ATOM 761 C C . ARG A 1 98 ? -6.498 0.743 2.473 1.00 90.56 98 ARG A C 1
ATOM 763 O O . ARG A 1 98 ? -7.298 -0.167 2.700 1.00 90.56 98 ARG A O 1
ATOM 770 N N . TRP A 1 99 ? -5.715 1.273 3.399 1.00 90.50 99 TRP A N 1
ATOM 771 C CA . TRP A 1 99 ? -5.821 0.935 4.805 1.00 90.50 99 TRP A CA 1
ATOM 772 C C . TRP A 1 99 ? -6.718 1.934 5.504 1.00 90.50 99 TRP A C 1
ATOM 774 O O . TRP A 1 99 ? -6.499 3.140 5.438 1.00 90.50 99 TRP A O 1
ATOM 784 N N . ILE A 1 100 ? -7.728 1.429 6.191 1.00 93.06 100 ILE A N 1
ATOM 785 C CA . ILE A 1 100 ? -8.615 2.220 7.019 1.00 93.06 100 ILE A CA 1
ATOM 786 C C . ILE A 1 100 ? -8.465 1.729 8.452 1.00 93.06 100 ILE A C 1
ATOM 788 O O . ILE A 1 100 ? -8.747 0.566 8.753 1.00 93.06 100 ILE A O 1
ATOM 792 N N . ILE A 1 101 ? -8.032 2.622 9.333 1.00 93.56 101 ILE A N 1
ATOM 793 C CA . ILE A 1 101 ? -7.797 2.335 10.744 1.00 93.56 101 ILE A CA 1
ATOM 794 C C . ILE A 1 101 ? -8.694 3.247 11.556 1.00 93.56 101 ILE A C 1
ATOM 796 O O . ILE A 1 101 ? -8.612 4.469 11.454 1.00 93.56 101 ILE A O 1
ATOM 800 N N . LYS A 1 102 ? -9.564 2.663 12.371 1.00 96.56 102 LYS A N 1
ATOM 801 C CA . LYS A 1 102 ? -10.493 3.406 13.211 1.00 96.56 102 LYS A CA 1
ATOM 802 C C . LYS A 1 102 ? -10.222 3.108 14.673 1.00 96.56 102 LYS A C 1
ATOM 804 O O . LYS A 1 102 ? -10.396 1.977 15.129 1.00 96.56 102 LYS A O 1
ATOM 809 N N . ASN A 1 103 ? -9.875 4.145 15.428 1.00 94.31 103 ASN A N 1
ATOM 810 C CA . ASN A 1 103 ? -9.729 4.024 16.867 1.00 94.31 103 ASN A CA 1
ATOM 811 C C . ASN A 1 103 ? -11.118 3.995 17.518 1.00 94.31 103 ASN A C 1
ATOM 813 O O . ASN A 1 103 ? -11.754 5.027 17.734 1.00 94.31 103 ASN A O 1
ATOM 817 N N . THR A 1 104 ? -11.602 2.792 17.817 1.00 94.19 104 THR A N 1
ATOM 818 C CA . THR A 1 104 ? -12.858 2.561 18.543 1.00 94.19 104 THR A CA 1
ATOM 819 C C . THR A 1 104 ? -12.683 2.496 20.061 1.00 94.19 104 THR A C 1
ATOM 821 O O . THR A 1 104 ? -13.657 2.263 20.776 1.00 94.19 104 THR A O 1
ATOM 824 N N . THR A 1 105 ? -11.470 2.725 20.564 1.00 90.69 105 THR A N 1
ATOM 825 C CA . THR A 1 105 ? -11.165 2.732 21.997 1.00 90.69 105 THR A CA 1
ATOM 826 C C . THR A 1 105 ? -11.489 4.088 22.640 1.00 90.69 105 THR A C 1
ATOM 828 O O . THR A 1 105 ? -11.889 5.048 21.976 1.00 90.69 105 THR A O 1
ATOM 831 N N . SER A 1 106 ? -11.322 4.175 23.962 1.00 92.25 106 SER A N 1
ATOM 832 C CA . SER A 1 106 ? -11.507 5.410 24.731 1.00 92.25 106 SER A CA 1
ATOM 833 C C . SER A 1 106 ? -10.240 6.260 24.878 1.00 92.25 106 SER A C 1
ATOM 835 O O . SER A 1 106 ? -10.319 7.336 25.470 1.00 92.25 106 SER A O 1
ATOM 837 N N . ALA A 1 107 ? -9.084 5.796 24.394 1.00 89.25 107 ALA A N 1
ATOM 838 C CA . ALA A 1 107 ? -7.795 6.475 24.542 1.00 89.25 107 ALA A CA 1
ATOM 839 C C . ALA A 1 107 ? -7.112 6.682 23.178 1.00 89.25 107 ALA A C 1
ATOM 841 O O . ALA A 1 107 ? -7.412 5.953 22.234 1.00 89.25 107 ALA A O 1
ATOM 842 N N . PRO A 1 108 ? -6.238 7.691 23.027 1.00 88.00 108 PRO A N 1
ATOM 843 C CA . PRO A 1 108 ? -5.384 7.799 21.848 1.00 88.00 108 PRO A CA 1
ATOM 844 C C . PRO A 1 108 ? -4.518 6.549 21.682 1.00 88.00 108 PRO A C 1
ATOM 846 O O . PRO A 1 108 ? -4.095 5.966 22.679 1.00 88.00 108 PRO A O 1
ATOM 849 N N . VAL A 1 109 ? -4.248 6.173 20.435 1.00 87.00 109 VAL A N 1
ATOM 850 C CA . VAL A 1 109 ? -3.323 5.087 20.090 1.00 87.00 109 VAL A CA 1
ATOM 851 C C . VAL A 1 109 ? -2.248 5.664 19.180 1.00 87.00 109 VAL A C 1
ATOM 853 O O . VAL A 1 109 ? -2.585 6.373 18.231 1.00 87.00 109 VAL A O 1
ATOM 856 N N . ASN A 1 110 ? -0.983 5.383 19.477 1.00 85.12 110 ASN A N 1
ATOM 857 C CA . ASN A 1 110 ? 0.127 5.702 18.586 1.00 85.12 110 ASN A CA 1
ATOM 858 C C . ASN A 1 110 ? 0.373 4.486 17.697 1.00 85.12 110 ASN A C 1
ATOM 860 O O . ASN A 1 110 ? 0.467 3.365 18.191 1.00 85.12 110 ASN A O 1
ATOM 864 N N . ILE A 1 111 ? 0.393 4.703 16.391 1.00 83.75 111 ILE A N 1
ATOM 865 C CA . ILE A 1 111 ? 0.569 3.658 15.395 1.00 83.75 111 ILE A CA 1
ATOM 866 C C . ILE A 1 111 ? 1.441 4.184 14.267 1.00 83.75 111 ILE A C 1
ATOM 868 O O . ILE A 1 111 ? 1.341 5.347 13.892 1.00 83.75 111 ILE A O 1
ATOM 872 N N . SER A 1 112 ? 2.208 3.292 13.656 1.00 84.38 112 SER A N 1
ATOM 873 C CA . SER A 1 112 ? 2.910 3.558 12.402 1.00 84.38 112 SER A CA 1
ATOM 874 C C . SER A 1 112 ? 2.420 2.562 11.348 1.00 84.38 112 SER A C 1
ATOM 876 O O . SER A 1 112 ? 2.909 1.429 11.285 1.00 84.38 112 SER A O 1
ATOM 878 N N . PRO A 1 113 ? 1.370 2.908 10.578 1.00 83.62 113 PRO A N 1
ATOM 879 C CA . PRO A 1 113 ? 0.830 2.047 9.536 1.00 83.62 113 PRO A CA 1
ATOM 880 C C . PRO A 1 113 ? 1.794 1.942 8.354 1.00 83.62 113 PRO A C 1
ATOM 882 O O . PRO A 1 113 ? 2.028 2.918 7.644 1.00 83.62 113 PRO A O 1
ATOM 885 N N . THR A 1 114 ? 2.294 0.739 8.098 1.00 83.00 114 THR A N 1
ATOM 886 C CA . THR A 1 114 ? 3.127 0.402 6.945 1.00 83.00 114 THR A CA 1
ATOM 887 C C . THR A 1 114 ? 2.472 -0.637 6.031 1.00 83.00 114 THR A C 1
ATOM 889 O O . THR A 1 114 ? 2.044 -1.694 6.482 1.00 83.00 114 THR A O 1
ATOM 892 N N . PHE A 1 115 ? 2.448 -0.386 4.725 1.00 82.81 115 PHE A N 1
ATOM 893 C CA . PHE A 1 115 ? 2.294 -1.439 3.721 1.00 82.81 115 PHE A CA 1
ATOM 894 C C . PHE A 1 115 ? 3.662 -1.901 3.259 1.00 82.81 115 PHE A C 1
ATOM 896 O O . PHE A 1 115 ? 4.482 -1.061 2.903 1.00 82.81 115 PHE A O 1
ATOM 903 N N . VAL A 1 116 ? 3.891 -3.209 3.209 1.00 79.44 116 VAL A N 1
ATOM 904 C CA . VAL A 1 116 ? 5.108 -3.779 2.623 1.00 79.44 116 VAL A CA 1
ATOM 905 C C . VAL A 1 116 ? 4.780 -4.794 1.541 1.00 79.44 116 VAL A C 1
ATOM 907 O O . VAL A 1 116 ? 3.785 -5.509 1.642 1.00 79.44 116 VAL A O 1
ATOM 910 N N . VAL A 1 117 ? 5.612 -4.852 0.510 1.00 78.81 117 VAL A N 1
ATOM 911 C CA . VAL A 1 117 ? 5.431 -5.676 -0.676 1.00 78.81 117 VAL A CA 1
ATOM 912 C C . VAL A 1 117 ? 6.709 -6.405 -1.026 1.00 78.81 117 VAL A C 1
ATOM 914 O O . VAL A 1 117 ? 7.742 -5.769 -1.243 1.00 78.81 117 VAL A O 1
ATOM 917 N N . ASP A 1 118 ? 6.632 -7.733 -1.119 1.00 75.88 118 ASP A N 1
ATOM 918 C CA . ASP A 1 118 ? 7.716 -8.511 -1.716 1.00 75.88 118 ASP A CA 1
ATOM 919 C C . ASP A 1 118 ? 7.717 -8.260 -3.225 1.00 75.88 118 ASP A C 1
ATOM 921 O O . ASP A 1 118 ? 6.821 -8.683 -3.957 1.00 75.88 118 ASP A O 1
ATOM 925 N N . SER A 1 119 ? 8.706 -7.491 -3.669 1.00 70.62 119 SER A N 1
ATOM 926 C CA . SER A 1 119 ? 8.814 -7.029 -5.054 1.00 70.62 119 SER A CA 1
ATOM 927 C C . SER A 1 119 ? 9.801 -7.868 -5.866 1.00 70.62 119 SER A C 1
ATOM 929 O O . SER A 1 119 ? 10.200 -7.451 -6.946 1.00 70.62 119 SER A O 1
ATOM 931 N N . ALA A 1 120 ? 10.231 -9.029 -5.357 1.00 63.09 120 ALA A N 1
ATOM 932 C CA . ALA A 1 120 ? 11.167 -9.919 -6.046 1.00 63.09 120 ALA A CA 1
ATOM 933 C C . ALA A 1 120 ? 10.496 -10.899 -7.037 1.00 63.09 120 ALA A C 1
ATOM 935 O O . ALA A 1 120 ? 11.195 -11.706 -7.651 1.00 63.09 120 ALA A O 1
ATOM 936 N N . PHE A 1 121 ? 9.165 -10.833 -7.201 1.00 57.81 121 PHE A N 1
ATOM 937 C CA . PHE A 1 121 ? 8.384 -11.549 -8.228 1.00 57.81 121 PHE A CA 1
ATOM 938 C C . PHE A 1 121 ? 8.748 -13.037 -8.413 1.00 57.81 121 PHE A C 1
ATOM 940 O O . PHE A 1 121 ? 9.093 -13.476 -9.509 1.00 57.81 121 PHE A O 1
ATOM 947 N N . ASP A 1 122 ? 8.666 -13.835 -7.347 1.00 52.03 122 ASP A N 1
ATOM 948 C CA . ASP A 1 122 ? 8.888 -15.293 -7.380 1.00 52.03 122 ASP A CA 1
ATOM 949 C C . ASP A 1 122 ? 10.304 -15.762 -7.814 1.00 52.03 122 ASP A C 1
ATOM 951 O O . ASP A 1 122 ? 10.514 -16.959 -8.028 1.00 52.03 122 ASP A O 1
ATOM 955 N N . GLY A 1 123 ? 11.303 -14.869 -7.853 1.00 56.00 123 GLY A N 1
ATOM 956 C CA . GLY A 1 123 ? 12.725 -15.233 -7.802 1.00 56.00 123 GLY A CA 1
ATOM 957 C C . GLY A 1 123 ? 13.514 -15.143 -9.115 1.00 56.00 123 GLY A C 1
ATOM 958 O O . GLY A 1 123 ? 13.486 -16.040 -9.949 1.00 56.00 123 GLY A O 1
ATOM 959 N N . ASP A 1 124 ? 14.300 -14.077 -9.237 1.00 63.41 124 ASP A N 1
ATOM 960 C CA . ASP A 1 124 ? 15.766 -14.028 -9.392 1.00 63.41 124 ASP A CA 1
ATOM 961 C C . ASP A 1 124 ? 16.125 -12.540 -9.296 1.00 63.41 124 ASP A C 1
ATOM 963 O O . ASP A 1 124 ? 15.883 -11.759 -10.215 1.00 63.41 124 ASP A O 1
ATOM 967 N N . VAL A 1 125 ? 16.677 -12.112 -8.162 1.00 70.44 125 VAL A N 1
ATOM 968 C CA . VAL A 1 125 ? 16.974 -10.690 -7.932 1.00 70.44 125 VAL A CA 1
ATOM 969 C C . VAL A 1 125 ? 18.157 -10.167 -8.752 1.00 70.44 125 VAL A C 1
ATOM 971 O O . VAL A 1 125 ? 18.427 -8.965 -8.747 1.00 70.44 125 VAL A O 1
ATOM 974 N N . SER A 1 126 ? 18.898 -11.044 -9.440 1.00 70.31 126 SER A N 1
ATOM 975 C CA . SER A 1 126 ? 20.131 -10.678 -10.147 1.00 70.31 126 SER A CA 1
ATOM 976 C C . SER A 1 126 ? 19.908 -9.680 -11.290 1.00 70.31 126 SER A C 1
ATOM 978 O O . SER A 1 126 ? 20.832 -8.932 -11.648 1.00 70.31 126 SER A O 1
ATOM 980 N N . ASN A 1 127 ? 18.676 -9.615 -11.800 1.00 76.94 127 ASN A N 1
ATOM 981 C CA . ASN A 1 127 ? 18.250 -8.720 -12.870 1.00 76.94 127 ASN A CA 1
ATOM 982 C C . ASN A 1 127 ? 17.228 -7.676 -12.409 1.00 76.94 127 ASN A C 1
ATOM 984 O O . ASN A 1 127 ? 16.563 -7.079 -13.243 1.00 76.94 127 ASN A O 1
ATOM 988 N N . ILE A 1 128 ? 17.111 -7.411 -11.106 1.00 80.62 128 ILE A N 1
ATOM 989 C CA . ILE A 1 128 ? 16.201 -6.373 -10.619 1.00 80.62 128 ILE A CA 1
ATOM 990 C C . ILE A 1 128 ? 16.921 -5.025 -10.491 1.00 80.62 128 ILE A C 1
ATOM 992 O O . ILE A 1 128 ? 18.039 -4.927 -9.964 1.00 80.62 128 ILE A O 1
ATOM 996 N N . ARG A 1 129 ? 16.253 -3.972 -10.968 1.00 85.69 129 ARG A N 1
ATOM 997 C CA . ARG A 1 129 ? 16.652 -2.573 -10.832 1.00 85.69 129 ARG A CA 1
ATOM 998 C C . ARG A 1 129 ? 15.535 -1.788 -10.161 1.00 85.69 129 ARG A C 1
ATOM 1000 O O . ARG A 1 129 ? 14.376 -1.895 -10.543 1.00 85.69 129 ARG A O 1
ATOM 1007 N N . ALA A 1 130 ? 15.896 -0.995 -9.164 1.00 87.75 130 ALA A N 1
ATOM 1008 C CA . ALA A 1 130 ? 14.992 -0.047 -8.541 1.00 87.75 130 ALA A CA 1
ATOM 1009 C C . ALA A 1 130 ? 15.290 1.364 -9.058 1.00 87.75 130 ALA A C 1
ATOM 1011 O O . ALA A 1 130 ? 16.435 1.818 -9.002 1.00 87.75 130 ALA A O 1
ATOM 1012 N N . HIS A 1 131 ? 14.256 2.042 -9.537 1.00 90.25 131 HIS A N 1
ATOM 1013 C CA . HIS A 1 131 ? 14.281 3.418 -10.016 1.00 90.25 131 HIS A CA 1
ATOM 1014 C C . HIS A 1 131 ? 13.567 4.298 -8.993 1.00 90.25 131 HIS A C 1
ATOM 1016 O O . HIS A 1 131 ? 12.420 4.022 -8.624 1.00 90.25 131 HIS A O 1
ATOM 1022 N N . MET A 1 132 ? 14.248 5.326 -8.497 1.00 89.88 132 MET A N 1
ATOM 1023 C CA . MET A 1 132 ? 13.728 6.220 -7.458 1.00 89.88 132 MET A CA 1
ATOM 1024 C C . MET A 1 132 ? 14.488 7.548 -7.451 1.00 89.88 132 MET A C 1
ATOM 1026 O O . MET A 1 132 ? 15.620 7.601 -7.918 1.00 89.88 132 MET A O 1
ATOM 1030 N N . ASP A 1 133 ? 13.912 8.602 -6.878 1.00 87.19 133 ASP A N 1
ATOM 1031 C CA . ASP A 1 133 ? 14.663 9.816 -6.538 1.00 87.19 133 ASP A CA 1
ATOM 1032 C C . ASP A 1 133 ? 15.273 9.680 -5.137 1.00 87.19 133 ASP A C 1
ATOM 1034 O O . ASP A 1 133 ? 14.573 9.333 -4.178 1.00 87.19 133 ASP A O 1
ATOM 1038 N N . TRP A 1 134 ? 16.566 9.966 -5.004 1.00 83.06 134 TRP A N 1
ATOM 1039 C CA . TRP A 1 134 ? 17.253 10.015 -3.716 1.00 83.06 134 TRP A CA 1
ATOM 1040 C C . TRP A 1 134 ? 18.136 11.258 -3.641 1.00 83.06 134 TRP A C 1
ATOM 1042 O O . TRP A 1 134 ? 18.990 11.481 -4.495 1.00 83.06 134 TRP A O 1
ATOM 1052 N N . GLU A 1 135 ? 17.894 12.080 -2.620 1.00 82.00 135 GLU A N 1
ATOM 1053 C CA . GLU A 1 135 ? 18.548 13.380 -2.419 1.00 82.00 135 GLU A CA 1
ATOM 1054 C C . GLU A 1 135 ? 18.346 14.366 -3.592 1.00 82.00 135 GLU A C 1
ATOM 1056 O O . GLU A 1 135 ? 19.157 15.266 -3.807 1.00 82.00 135 GLU A O 1
ATOM 1061 N N . GLY A 1 136 ? 17.224 14.245 -4.316 1.00 80.31 136 GLY A N 1
ATOM 1062 C CA . GLY A 1 136 ? 16.866 15.112 -5.445 1.00 80.31 136 GLY A CA 1
ATOM 1063 C C . GLY A 1 136 ? 17.521 14.736 -6.776 1.00 80.31 136 GLY A C 1
ATOM 1064 O O . GLY A 1 136 ? 17.487 15.536 -7.715 1.00 80.31 136 GLY A O 1
ATOM 1065 N N . GLU A 1 137 ? 18.138 13.555 -6.852 1.00 84.19 137 GLU A N 1
ATOM 1066 C CA . GLU A 1 137 ? 18.654 12.978 -8.087 1.00 84.19 137 GLU A CA 1
ATOM 1067 C C . GLU A 1 137 ? 18.003 11.621 -8.376 1.00 84.19 137 GLU A C 1
ATOM 1069 O O . GLU A 1 137 ? 17.829 10.786 -7.485 1.00 84.19 137 GLU A O 1
ATOM 1074 N N . GLU A 1 138 ? 17.710 11.364 -9.652 1.00 86.25 138 GLU A N 1
ATOM 1075 C CA . GLU A 1 138 ? 17.240 10.059 -10.110 1.00 86.25 138 GLU A CA 1
ATOM 1076 C C . GLU A 1 138 ? 18.349 9.009 -9.952 1.00 86.25 138 GLU A C 1
ATOM 1078 O O . GLU A 1 138 ? 19.444 9.125 -10.511 1.00 86.25 138 GLU A O 1
ATOM 1083 N N . GLN A 1 139 ? 18.051 7.958 -9.194 1.00 86.56 139 GLN A N 1
ATOM 1084 C CA . GLN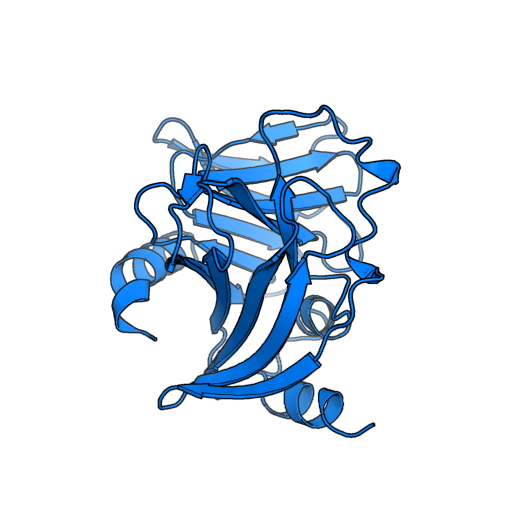 A 1 139 ? 18.947 6.852 -8.911 1.00 86.56 139 GLN A CA 1
ATOM 1085 C C . GLN A 1 139 ? 18.427 5.553 -9.517 1.00 86.56 139 GLN A C 1
ATOM 1087 O O . GLN A 1 139 ? 17.254 5.194 -9.412 1.00 86.56 139 GLN A O 1
ATOM 1092 N N . ASN A 1 140 ? 19.374 4.810 -10.084 1.00 87.25 140 ASN A N 1
ATOM 1093 C CA . ASN A 1 140 ? 19.183 3.469 -10.609 1.00 87.25 140 ASN A CA 1
ATOM 1094 C C . ASN A 1 140 ? 19.950 2.484 -9.732 1.00 87.25 140 ASN A C 1
ATOM 1096 O O . ASN A 1 140 ? 21.167 2.320 -9.865 1.00 87.25 140 ASN A O 1
ATOM 1100 N N . VAL A 1 141 ? 19.245 1.832 -8.816 1.00 83.50 141 VAL A N 1
ATOM 1101 C CA . VAL A 1 141 ? 19.841 0.951 -7.817 1.00 83.50 141 VAL A CA 1
ATOM 1102 C C . VAL A 1 141 ? 19.721 -0.494 -8.282 1.00 83.50 141 VAL A C 1
ATOM 1104 O O . VAL A 1 141 ? 18.635 -1.069 -8.315 1.00 83.50 141 VAL A O 1
ATOM 1107 N N . LYS A 1 142 ? 20.857 -1.109 -8.619 1.00 77.44 142 LYS A N 1
ATOM 1108 C CA . LYS A 1 142 ? 20.945 -2.560 -8.813 1.00 77.44 142 LYS A CA 1
ATOM 1109 C C . LYS A 1 142 ? 21.254 -3.232 -7.480 1.00 77.44 142 LYS A C 1
ATOM 1111 O O . LYS A 1 142 ? 22.121 -2.763 -6.740 1.00 77.44 142 LYS A O 1
ATOM 1116 N N . LEU A 1 143 ? 20.594 -4.350 -7.189 1.00 70.19 143 LEU A N 1
ATOM 1117 C CA . LEU A 1 143 ? 20.903 -5.135 -5.994 1.00 70.19 143 LEU A CA 1
ATOM 1118 C C . LEU A 1 143 ? 22.345 -5.638 -6.039 1.00 70.19 143 LEU A C 1
ATOM 1120 O O . LEU A 1 143 ? 22.749 -6.409 -6.910 1.00 70.19 143 LEU A O 1
ATOM 1124 N N . ALA A 1 144 ? 23.137 -5.167 -5.081 1.00 59.50 144 ALA A N 1
ATOM 1125 C CA . ALA A 1 144 ? 24.460 -5.693 -4.803 1.00 59.50 144 ALA A CA 1
ATOM 1126 C C . ALA A 1 144 ? 24.358 -6.847 -3.793 1.00 59.50 144 ALA A C 1
ATOM 1128 O O . ALA A 1 144 ? 23.350 -7.028 -3.119 1.00 59.50 144 ALA A O 1
ATOM 1129 N N . ARG A 1 145 ? 25.447 -7.601 -3.607 1.00 60.38 145 ARG A N 1
ATOM 1130 C CA . ARG A 1 145 ? 25.540 -8.681 -2.598 1.00 60.38 145 ARG A CA 1
ATOM 1131 C C . ARG A 1 145 ? 25.473 -8.199 -1.136 1.00 60.38 145 ARG A C 1
ATOM 1133 O O . ARG A 1 145 ? 25.735 -8.989 -0.231 1.00 60.38 145 ARG A O 1
ATOM 1140 N N . TYR A 1 146 ? 25.195 -6.921 -0.897 1.00 69.44 146 TYR A N 1
ATOM 1141 C CA . TYR A 1 146 ? 25.191 -6.304 0.423 1.00 69.44 146 TYR A CA 1
ATOM 1142 C C . TYR A 1 146 ? 23.791 -5.779 0.755 1.00 69.44 146 TYR A C 1
ATOM 1144 O O . TYR A 1 146 ? 23.123 -5.277 -0.148 1.00 69.44 146 TYR A O 1
ATOM 1152 N N . PRO A 1 147 ? 23.365 -5.866 2.028 1.00 79.44 147 PRO A N 1
ATOM 1153 C CA . PRO A 1 147 ? 22.130 -5.248 2.495 1.00 79.44 147 PRO A CA 1
ATOM 1154 C C . PRO A 1 147 ? 22.083 -3.754 2.170 1.00 79.44 147 PRO A C 1
ATOM 1156 O O . PRO A 1 147 ? 23.062 -3.040 2.394 1.00 79.44 147 PRO A O 1
ATOM 1159 N N . LEU A 1 148 ? 20.932 -3.289 1.701 1.00 83.81 148 LEU A N 1
ATOM 1160 C CA . LEU A 1 148 ? 20.657 -1.896 1.385 1.00 83.81 148 LEU A CA 1
ATOM 1161 C C . LEU A 1 148 ? 19.263 -1.527 1.892 1.00 83.81 148 LEU A C 1
ATOM 1163 O O . LEU A 1 148 ? 18.315 -2.277 1.681 1.00 83.81 148 LEU A O 1
ATOM 1167 N N . ALA A 1 149 ? 19.147 -0.372 2.541 1.00 86.88 149 ALA A N 1
ATOM 1168 C CA . ALA A 1 149 ? 17.878 0.227 2.931 1.00 86.88 149 ALA A CA 1
ATOM 1169 C C . ALA A 1 149 ? 17.888 1.693 2.490 1.00 86.88 149 ALA A C 1
ATOM 1171 O O . ALA A 1 149 ? 18.824 2.422 2.823 1.00 86.88 149 ALA A O 1
ATOM 1172 N N . ILE A 1 150 ? 16.889 2.096 1.710 1.00 86.12 150 ILE A N 1
ATOM 1173 C CA . ILE A 1 150 ? 16.747 3.448 1.167 1.00 86.12 150 ILE A CA 1
ATOM 1174 C C . ILE A 1 150 ? 15.337 3.944 1.471 1.00 86.12 150 ILE A C 1
ATOM 1176 O O . ILE A 1 150 ? 14.360 3.215 1.293 1.00 86.12 150 ILE A O 1
ATOM 1180 N N . MET A 1 151 ? 15.255 5.198 1.903 1.00 87.38 151 MET A N 1
ATOM 1181 C CA . MET A 1 151 ? 14.023 5.977 1.952 1.00 87.38 151 MET A CA 1
ATOM 1182 C C . MET A 1 151 ? 14.121 7.032 0.847 1.00 87.38 151 MET A C 1
ATOM 1184 O O . MET A 1 151 ? 14.901 7.978 0.994 1.00 87.38 151 MET A O 1
ATOM 1188 N N . PRO A 1 152 ? 13.447 6.834 -0.297 1.00 85.31 152 PRO A N 1
ATOM 1189 C CA . PRO A 1 152 ? 13.525 7.770 -1.410 1.00 85.31 152 PRO A CA 1
ATOM 1190 C C . PRO A 1 152 ? 12.981 9.148 -1.021 1.00 85.31 152 PRO A C 1
ATOM 1192 O O . PRO A 1 152 ? 12.048 9.249 -0.227 1.00 85.31 152 PRO A O 1
ATOM 1195 N N . SER A 1 153 ? 13.528 10.209 -1.616 1.00 83.69 153 SER A N 1
ATOM 1196 C CA . SER A 1 153 ? 12.987 11.567 -1.465 1.00 83.69 153 SER A CA 1
ATOM 1197 C C . SER A 1 153 ? 11.721 11.782 -2.294 1.00 83.69 153 SER A C 1
ATOM 1199 O O . SER A 1 153 ? 10.908 12.644 -1.958 1.00 83.69 153 SER A O 1
ATOM 1201 N N . SER A 1 154 ? 11.522 10.992 -3.354 1.00 79.19 154 SER A N 1
ATOM 1202 C CA . SER A 1 154 ? 10.240 10.911 -4.056 1.00 79.19 154 SER A CA 1
ATOM 1203 C C . SER A 1 154 ? 9.315 9.881 -3.425 1.00 79.19 154 SER A C 1
ATOM 1205 O O . SER A 1 154 ? 9.726 8.752 -3.172 1.00 79.19 154 SER A O 1
ATOM 1207 N N . ASN A 1 155 ? 8.015 10.173 -3.378 1.00 84.81 155 ASN A N 1
ATOM 1208 C CA . ASN A 1 155 ? 7.001 9.176 -3.021 1.00 84.81 155 ASN A CA 1
ATOM 1209 C C . ASN A 1 155 ? 6.661 8.208 -4.173 1.00 84.81 155 ASN A C 1
ATOM 1211 O O . ASN A 1 155 ? 5.498 7.849 -4.369 1.00 84.81 155 ASN A O 1
ATOM 1215 N N . CYS A 1 156 ? 7.676 7.806 -4.943 1.00 89.38 156 CYS A N 1
ATOM 1216 C CA . CYS A 1 156 ? 7.599 6.882 -6.072 1.00 89.38 156 CYS A CA 1
ATOM 1217 C C . CYS A 1 156 ? 8.800 5.920 -6.051 1.00 89.38 156 CYS A C 1
ATOM 1219 O O . CYS A 1 156 ? 9.939 6.355 -5.891 1.00 89.38 156 CYS A O 1
ATOM 1221 N N . ILE A 1 157 ? 8.549 4.629 -6.263 1.00 90.44 157 ILE A N 1
ATOM 1222 C CA . ILE A 1 157 ? 9.566 3.607 -6.548 1.00 90.44 157 ILE A CA 1
ATOM 1223 C C . ILE A 1 157 ? 9.068 2.786 -7.734 1.00 90.44 157 ILE A C 1
ATOM 1225 O O . ILE A 1 157 ? 7.914 2.365 -7.743 1.00 90.44 157 ILE A O 1
ATOM 1229 N N . TRP A 1 158 ? 9.935 2.498 -8.697 1.00 90.19 158 TRP A N 1
ATOM 1230 C CA . TRP A 1 158 ? 9.677 1.489 -9.720 1.00 90.19 158 TRP A CA 1
ATOM 1231 C C . TRP A 1 158 ? 10.689 0.357 -9.603 1.00 90.19 158 TRP A C 1
ATOM 1233 O O . TRP A 1 158 ? 11.893 0.584 -9.659 1.00 90.19 158 TRP A O 1
ATOM 1243 N N . ILE A 1 159 ? 10.195 -0.864 -9.424 1.00 86.56 159 ILE A N 1
ATOM 1244 C CA . ILE A 1 159 ? 10.993 -2.086 -9.472 1.00 86.56 159 ILE A CA 1
ATOM 1245 C C . ILE A 1 159 ? 10.824 -2.713 -10.850 1.00 86.56 159 ILE A C 1
ATOM 1247 O O . ILE A 1 159 ? 9.724 -3.127 -11.208 1.00 86.56 159 ILE A O 1
ATOM 1251 N N . GLU A 1 160 ? 11.909 -2.770 -11.608 1.00 85.94 160 GLU A N 1
ATOM 1252 C CA . GLU A 1 160 ? 11.977 -3.326 -12.956 1.00 85.94 160 GLU A CA 1
ATOM 1253 C C . GLU A 1 160 ? 12.777 -4.630 -12.947 1.00 85.94 160 GLU A C 1
ATOM 1255 O O . GLU A 1 160 ? 13.841 -4.714 -12.324 1.00 85.94 160 GLU A O 1
ATOM 1260 N N . HIS A 1 161 ? 12.293 -5.628 -13.680 1.00 78.44 161 HIS A N 1
ATOM 1261 C CA . HIS A 1 161 ? 13.052 -6.816 -14.032 1.00 78.44 161 HIS A CA 1
ATOM 1262 C C . HIS A 1 161 ? 13.695 -6.634 -15.420 1.00 78.44 161 HIS A C 1
ATOM 1264 O O . HIS A 1 161 ? 13.028 -6.627 -16.452 1.00 78.44 161 HIS A O 1
ATOM 1270 N N . GLU A 1 162 ? 15.019 -6.506 -15.449 1.00 71.62 162 GLU A N 1
ATOM 1271 C CA . GLU A 1 162 ? 15.841 -6.322 -16.647 1.00 71.62 162 GLU A CA 1
ATOM 1272 C C . GLU A 1 162 ? 16.031 -7.667 -17.377 1.00 71.62 162 GLU A C 1
ATOM 1274 O O . GLU A 1 162 ? 17.080 -8.305 -17.273 1.00 71.62 162 GLU A O 1
ATOM 1279 N N . ASP A 1 163 ? 15.021 -8.132 -18.122 1.00 64.81 163 ASP A N 1
ATOM 1280 C CA . ASP A 1 163 ? 15.219 -9.223 -19.086 1.00 64.81 163 ASP A CA 1
ATOM 1281 C C . ASP A 1 163 ? 15.671 -8.648 -20.438 1.00 64.81 163 ASP A C 1
ATOM 1283 O O . ASP A 1 163 ? 14.910 -8.022 -21.171 1.00 64.81 163 ASP A O 1
ATOM 1287 N N . LEU A 1 164 ? 16.943 -8.871 -20.785 1.00 53.12 164 LEU A N 1
ATOM 1288 C CA . LEU A 1 164 ? 17.581 -8.368 -22.012 1.00 53.12 164 LEU A CA 1
ATOM 1289 C C . LEU A 1 164 ? 16.971 -8.933 -23.313 1.00 53.12 164 LEU A C 1
ATOM 1291 O O . LEU A 1 164 ? 17.426 -8.576 -24.404 1.00 53.12 164 LEU A O 1
ATOM 1295 N N . SER A 1 165 ? 16.012 -9.859 -23.214 1.00 55.69 165 SER A N 1
ATOM 1296 C CA . SER A 1 165 ? 15.420 -10.572 -24.346 1.00 55.69 165 SER A CA 1
ATOM 1297 C C . SER A 1 165 ? 13.996 -10.141 -24.719 1.00 55.69 165 SER A C 1
ATOM 1299 O O . SER A 1 165 ? 13.543 -10.499 -25.811 1.00 55.69 165 SER A O 1
ATOM 1301 N N . GLU A 1 166 ? 13.310 -9.351 -23.887 1.00 53.81 166 GLU A N 1
ATOM 1302 C CA . GLU A 1 166 ? 11.925 -8.924 -24.127 1.00 53.81 166 GLU A CA 1
ATOM 1303 C C . GLU A 1 166 ? 11.816 -7.427 -24.482 1.00 53.81 166 GLU A C 1
ATOM 1305 O O . GLU A 1 166 ? 12.544 -6.581 -23.975 1.00 53.81 166 GLU A O 1
ATOM 1310 N N . GLU A 1 167 ? 10.898 -7.082 -25.395 1.00 56.28 167 GLU A N 1
ATOM 1311 C CA . GLU A 1 167 ? 10.686 -5.702 -25.882 1.00 56.28 167 GLU A CA 1
ATOM 1312 C C . GLU A 1 167 ? 9.895 -4.808 -24.903 1.00 56.28 167 GLU A C 1
ATOM 1314 O O . GLU A 1 167 ? 9.587 -3.662 -25.239 1.00 56.28 167 GLU A O 1
ATOM 1319 N N . LYS A 1 168 ? 9.512 -5.308 -23.721 1.00 59.34 168 LYS A N 1
ATOM 1320 C CA . LYS A 1 168 ? 8.691 -4.564 -22.756 1.00 59.34 168 LYS A CA 1
ATOM 1321 C C . LYS A 1 168 ? 9.252 -4.660 -21.339 1.00 59.34 168 LYS A C 1
ATOM 1323 O O . LYS A 1 168 ? 9.636 -5.758 -20.947 1.00 59.34 168 LYS A O 1
ATOM 1328 N N . PRO A 1 169 ? 9.245 -3.551 -20.578 1.00 61.44 169 PRO A N 1
ATOM 1329 C CA . PRO A 1 169 ? 9.573 -3.593 -19.162 1.00 61.44 169 PRO A CA 1
ATOM 1330 C C . PRO A 1 169 ? 8.538 -4.439 -18.411 1.00 61.44 169 PRO A C 1
ATOM 1332 O O . PRO A 1 169 ? 7.335 -4.255 -18.605 1.00 61.44 169 PRO A O 1
ATOM 1335 N N . ASP A 1 170 ? 9.025 -5.351 -17.572 1.00 74.44 170 ASP A N 1
ATOM 1336 C CA . ASP A 1 170 ? 8.247 -6.087 -16.569 1.00 74.44 170 ASP A CA 1
ATOM 1337 C C . ASP A 1 170 ? 8.564 -5.465 -15.207 1.00 74.44 170 ASP A C 1
ATOM 1339 O O . ASP A 1 170 ? 9.738 -5.291 -14.855 1.00 74.44 170 ASP A O 1
ATOM 1343 N N . GLY A 1 171 ? 7.547 -5.047 -14.456 1.00 81.00 171 GLY A N 1
ATOM 1344 C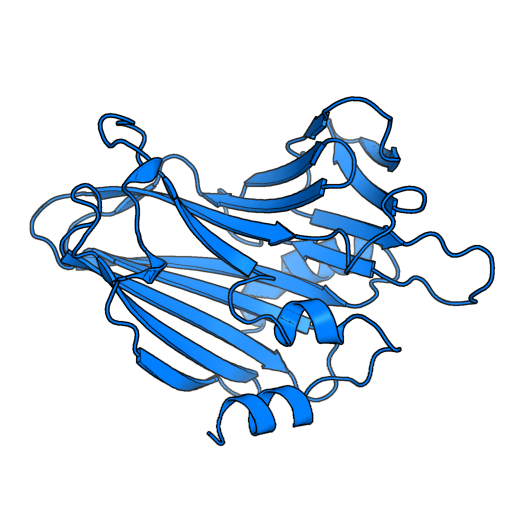 CA . GLY A 1 171 ? 7.806 -4.398 -13.179 1.00 81.00 171 GLY A CA 1
ATOM 1345 C C . GLY A 1 171 ? 6.593 -3.912 -12.400 1.00 81.00 171 GLY A C 1
ATOM 1346 O O . GLY A 1 171 ? 5.445 -3.959 -12.839 1.00 81.00 171 GLY A O 1
ATOM 1347 N N . LEU A 1 172 ? 6.869 -3.406 -11.201 1.00 85.06 172 LEU A N 1
ATOM 1348 C CA . LEU A 1 172 ? 5.876 -2.852 -10.288 1.00 85.06 172 LEU A CA 1
ATOM 1349 C C . LEU A 1 172 ? 6.315 -1.462 -9.862 1.00 85.06 172 LEU A C 1
ATOM 1351 O O . LEU A 1 172 ? 7.363 -1.273 -9.244 1.00 85.06 172 LEU A O 1
ATOM 1355 N N . GLY A 1 173 ? 5.478 -0.488 -10.181 1.00 89.75 173 GLY A N 1
ATOM 1356 C CA . GLY A 1 173 ? 5.549 0.841 -9.616 1.00 89.75 173 GLY A CA 1
ATOM 1357 C C . GLY A 1 173 ? 4.717 0.943 -8.347 1.00 89.75 173 GLY A C 1
ATOM 1358 O O . GLY A 1 173 ? 3.596 0.440 -8.295 1.00 89.75 173 GLY A O 1
ATOM 1359 N N . LEU A 1 174 ? 5.256 1.627 -7.348 1.00 91.38 174 LEU A N 1
ATOM 1360 C CA . LEU A 1 174 ? 4.616 1.963 -6.085 1.00 91.38 174 LEU A CA 1
ATOM 1361 C C . LEU A 1 174 ? 4.649 3.478 -5.904 1.00 91.38 174 LEU A C 1
ATOM 1363 O O . LEU A 1 174 ? 5.697 4.107 -6.055 1.00 91.38 174 LEU A O 1
ATOM 1367 N N . THR A 1 175 ? 3.516 4.066 -5.537 1.00 91.25 175 THR A N 1
ATOM 1368 C CA . THR A 1 175 ? 3.445 5.463 -5.115 1.00 91.25 175 THR A CA 1
ATOM 1369 C C . THR A 1 175 ? 2.458 5.666 -3.971 1.00 91.25 175 THR A C 1
ATOM 1371 O O . THR A 1 175 ? 1.491 4.918 -3.814 1.00 91.25 175 THR A O 1
ATOM 1374 N N . ALA A 1 176 ? 2.706 6.688 -3.159 1.00 87.00 176 ALA A N 1
ATOM 1375 C CA . ALA A 1 176 ? 1.812 7.133 -2.102 1.00 87.00 176 ALA A CA 1
ATOM 1376 C C . ALA A 1 176 ? 1.517 8.628 -2.254 1.00 87.00 176 ALA A C 1
ATOM 1378 O O . ALA A 1 176 ? 2.431 9.438 -2.422 1.00 87.00 176 ALA A O 1
ATOM 1379 N N . SER A 1 177 ? 0.235 8.995 -2.193 1.00 75.75 177 SER A N 1
ATOM 1380 C CA . SER A 1 177 ? -0.224 10.380 -2.369 1.00 75.75 177 SER A CA 1
ATOM 1381 C C . SER A 1 177 ? -0.465 11.141 -1.063 1.00 75.75 177 SER A C 1
ATOM 1383 O O . SER A 1 177 ? -0.733 12.335 -1.112 1.00 75.75 177 SER A O 1
ATOM 1385 N N . PHE A 1 178 ? -0.355 10.493 0.100 1.00 69.19 178 PHE A N 1
ATOM 1386 C CA . PHE A 1 178 ? -0.657 11.134 1.383 1.00 69.19 178 PHE A CA 1
ATOM 1387 C C . PHE A 1 178 ? 0.511 11.993 1.915 1.00 69.19 178 PHE A C 1
ATOM 1389 O O . PHE A 1 178 ? 1.672 11.708 1.629 1.00 69.19 178 PHE A O 1
ATOM 1396 N N . GLU A 1 179 ? 0.175 13.054 2.664 1.00 65.50 179 GLU A N 1
ATOM 1397 C CA . GLU A 1 179 ? 1.064 14.179 3.040 1.00 65.50 179 GLU A CA 1
ATOM 1398 C C . GLU A 1 179 ? 2.337 13.746 3.789 1.00 65.50 179 GLU A C 1
ATOM 1400 O O . GLU A 1 179 ? 3.403 14.300 3.535 1.00 65.50 179 GLU A O 1
ATOM 1405 N N . ASP A 1 180 ? 2.243 12.686 4.597 1.00 73.75 180 ASP A N 1
ATOM 1406 C CA . ASP A 1 180 ? 3.334 12.156 5.430 1.00 73.75 180 ASP A CA 1
ATOM 1407 C C . ASP A 1 180 ? 3.773 10.743 5.002 1.00 73.75 180 ASP A C 1
ATOM 1409 O O . ASP A 1 180 ? 4.191 9.920 5.818 1.00 73.75 180 ASP A O 1
ATOM 1413 N N . ALA A 1 181 ? 3.591 10.403 3.723 1.00 81.75 181 ALA A N 1
ATOM 1414 C CA . ALA A 1 181 ? 4.035 9.115 3.214 1.00 81.75 181 ALA A CA 1
ATOM 1415 C C . ALA A 1 181 ? 5.551 9.053 3.117 1.00 81.75 181 ALA A C 1
ATOM 1417 O O . ALA A 1 181 ? 6.163 9.869 2.434 1.00 81.75 181 ALA A O 1
ATOM 1418 N N . GLU A 1 182 ? 6.123 8.009 3.701 1.00 86.19 182 GLU A N 1
ATOM 1419 C CA . GLU A 1 182 ? 7.504 7.623 3.472 1.00 86.19 182 GLU A CA 1
ATOM 1420 C C . GLU A 1 182 ? 7.540 6.312 2.705 1.00 86.19 182 GLU A C 1
ATOM 1422 O O . GLU A 1 182 ? 6.928 5.320 3.113 1.00 86.19 182 GLU A O 1
ATOM 1427 N N . LEU A 1 183 ? 8.254 6.287 1.582 1.00 88.38 183 LEU A N 1
ATOM 1428 C CA . LEU A 1 183 ? 8.512 5.038 0.884 1.00 88.38 183 LEU A CA 1
ATOM 1429 C C . LEU A 1 183 ? 9.749 4.358 1.459 1.00 88.38 183 LEU A C 1
ATOM 1431 O O . LEU A 1 183 ? 10.725 4.994 1.848 1.00 88.38 183 LEU A O 1
ATOM 1435 N N . LEU A 1 184 ? 9.701 3.034 1.474 1.00 87.38 184 LEU A N 1
ATOM 1436 C CA . LEU A 1 184 ? 10.778 2.184 1.943 1.00 87.38 184 LEU A CA 1
ATOM 1437 C C . LEU A 1 184 ? 11.197 1.249 0.816 1.00 87.38 184 LEU A C 1
ATOM 1439 O O . LEU A 1 184 ? 10.354 0.606 0.194 1.00 87.38 184 LEU A O 1
ATOM 1443 N N . TYR A 1 185 ? 12.502 1.138 0.599 1.00 86.94 185 TYR A N 1
ATOM 1444 C CA . TYR A 1 185 ? 13.125 0.102 -0.211 1.00 86.94 185 TYR A CA 1
ATOM 1445 C C . TYR A 1 185 ? 14.161 -0.635 0.637 1.00 86.94 185 TYR A C 1
ATOM 1447 O O . TYR A 1 185 ? 15.089 -0.019 1.159 1.00 86.94 185 TYR A O 1
ATOM 1455 N N . ILE A 1 186 ? 14.035 -1.953 0.760 1.00 84.50 186 ILE A N 1
ATOM 1456 C CA . ILE A 1 186 ? 15.013 -2.819 1.420 1.00 84.50 186 ILE A CA 1
ATOM 1457 C C . ILE A 1 186 ? 15.404 -3.932 0.455 1.00 84.50 186 ILE A C 1
ATOM 1459 O O . ILE A 1 186 ? 14.557 -4.689 -0.007 1.00 84.50 186 ILE A O 1
ATOM 1463 N N . GLY A 1 187 ? 16.700 -4.065 0.205 1.00 80.00 187 GLY A N 1
ATOM 1464 C CA . GLY A 1 187 ? 17.291 -5.154 -0.562 1.00 80.00 187 GLY A CA 1
ATOM 1465 C C . GLY A 1 187 ? 18.291 -5.932 0.282 1.00 80.00 187 GLY A C 1
ATOM 1466 O O . GLY A 1 187 ? 19.270 -5.353 0.749 1.00 80.00 187 GLY A O 1
ATOM 1467 N N . VAL A 1 188 ? 18.082 -7.234 0.491 1.00 76.25 188 VAL A N 1
ATOM 1468 C CA . VAL A 1 188 ? 18.998 -8.091 1.267 1.00 76.25 188 VAL A CA 1
ATOM 1469 C C . VAL A 1 188 ? 19.114 -9.471 0.629 1.00 76.25 188 VAL A C 1
ATOM 1471 O O . VAL A 1 188 ? 18.217 -10.299 0.760 1.00 76.25 188 VAL A O 1
ATOM 1474 N N . GLY A 1 189 ? 20.252 -9.758 -0.009 1.00 74.50 189 GLY A N 1
ATOM 1475 C CA . GLY A 1 189 ? 20.432 -11.033 -0.709 1.00 74.50 189 GLY A CA 1
ATOM 1476 C C . GLY A 1 189 ? 19.377 -11.185 -1.803 1.00 74.50 189 GLY A C 1
ATOM 1477 O O . GLY A 1 189 ? 19.279 -10.306 -2.651 1.00 74.50 189 GLY A O 1
ATOM 1478 N N . ASP A 1 190 ? 18.575 -12.248 -1.726 1.00 72.94 190 ASP A N 1
ATOM 1479 C CA . ASP A 1 190 ? 17.504 -12.564 -2.684 1.00 72.94 190 ASP A CA 1
ATOM 1480 C C . ASP A 1 190 ? 16.130 -11.990 -2.291 1.00 72.94 190 ASP A C 1
ATOM 1482 O O . ASP A 1 190 ? 15.104 -12.398 -2.829 1.00 72.94 190 ASP A O 1
ATOM 1486 N N . PHE A 1 191 ? 16.096 -11.062 -1.333 1.00 74.88 191 PHE A N 1
ATOM 1487 C CA . PHE A 1 191 ? 14.870 -10.468 -0.808 1.00 74.88 191 PHE A CA 1
ATOM 1488 C C . PHE A 1 191 ? 14.784 -8.978 -1.140 1.00 74.88 191 PHE A C 1
ATOM 1490 O O . PHE A 1 191 ? 15.736 -8.228 -0.894 1.00 74.88 191 PHE A O 1
ATOM 1497 N N . ILE A 1 192 ? 13.624 -8.554 -1.649 1.00 76.94 192 ILE A N 1
ATOM 1498 C CA . ILE A 1 192 ? 13.299 -7.152 -1.917 1.00 76.94 192 ILE A CA 1
ATOM 1499 C C . ILE A 1 192 ? 11.973 -6.823 -1.255 1.00 76.94 192 ILE A C 1
ATOM 1501 O O . ILE A 1 192 ? 10.938 -7.382 -1.605 1.00 76.94 192 ILE A O 1
ATOM 1505 N N . LEU A 1 193 ? 12.001 -5.851 -0.356 1.00 80.94 193 LEU A N 1
ATOM 1506 C CA . LEU A 1 193 ? 10.814 -5.288 0.256 1.00 80.94 193 LEU A CA 1
ATOM 1507 C C . LEU A 1 193 ? 10.666 -3.844 -0.198 1.00 80.94 193 LEU A C 1
ATOM 1509 O O . LEU A 1 193 ? 11.560 -3.029 0.030 1.00 80.94 193 LEU A O 1
ATOM 1513 N N . THR A 1 194 ? 9.533 -3.516 -0.802 1.00 86.44 194 THR A N 1
ATOM 1514 C CA . THR A 1 194 ? 9.122 -2.122 -0.987 1.00 86.44 194 THR A CA 1
ATOM 1515 C C . THR A 1 194 ? 7.935 -1.813 -0.105 1.00 86.44 194 THR A C 1
ATOM 1517 O O . THR A 1 194 ? 7.231 -2.718 0.327 1.00 86.44 194 THR A O 1
ATOM 1520 N N . GLY A 1 195 ? 7.700 -0.554 0.224 1.00 87.75 195 GLY A N 1
ATOM 1521 C CA . GLY A 1 195 ? 6.579 -0.228 1.084 1.00 87.75 195 GLY A CA 1
ATOM 1522 C C . GLY A 1 195 ? 6.320 1.251 1.226 1.00 87.75 195 GLY A C 1
ATOM 1523 O O . GLY A 1 195 ? 7.071 2.083 0.726 1.00 87.75 195 GLY A O 1
ATOM 1524 N N . THR A 1 196 ? 5.239 1.556 1.925 1.00 89.56 196 THR A N 1
ATOM 1525 C CA . THR A 1 196 ? 4.832 2.912 2.289 1.00 89.56 196 THR A CA 1
ATOM 1526 C C . THR A 1 196 ? 4.510 2.919 3.771 1.00 89.56 196 THR A C 1
ATOM 1528 O O . THR A 1 196 ? 3.751 2.056 4.214 1.00 89.56 196 THR A O 1
ATOM 1531 N N . SER A 1 197 ? 5.019 3.886 4.516 1.00 86.94 197 SER A N 1
ATOM 1532 C CA . SER A 1 197 ? 4.745 4.069 5.935 1.00 86.94 197 SER A CA 1
ATOM 1533 C C . SER A 1 197 ? 4.165 5.454 6.196 1.00 86.94 197 SER A C 1
ATOM 1535 O O . SER A 1 197 ? 4.463 6.399 5.471 1.00 86.94 197 SER A O 1
ATOM 1537 N N . ASN A 1 198 ? 3.330 5.562 7.223 1.00 86.75 198 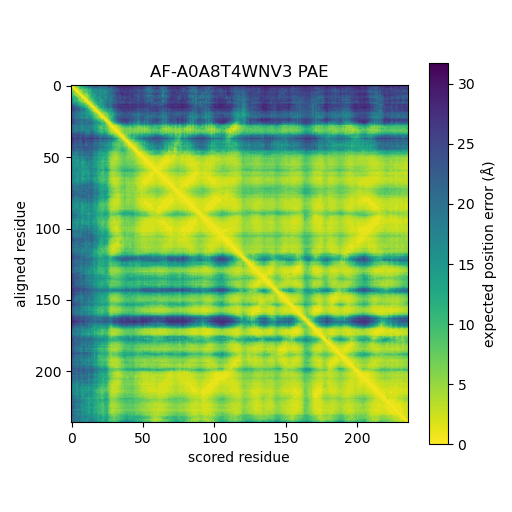ASN A N 1
ATOM 1538 C CA . ASN A 1 198 ? 2.975 6.825 7.858 1.00 86.75 198 ASN A CA 1
ATOM 1539 C C . ASN A 1 198 ? 3.544 6.768 9.279 1.00 86.75 198 ASN A C 1
ATOM 1541 O O . ASN A 1 198 ? 3.005 6.038 10.114 1.00 86.75 198 ASN A O 1
ATOM 1545 N N . LEU A 1 199 ? 4.685 7.421 9.500 1.00 77.62 199 LEU A N 1
ATOM 1546 C CA . LEU A 1 199 ? 5.337 7.431 10.808 1.00 77.62 199 LEU A CA 1
ATOM 1547 C C . LEU A 1 199 ? 4.648 8.424 11.751 1.00 77.62 199 LEU A C 1
ATOM 1549 O O . LEU A 1 199 ? 4.059 9.408 11.314 1.00 77.62 199 LEU A O 1
ATOM 1553 N N . ASP A 1 200 ? 4.737 8.158 13.054 1.00 75.06 200 ASP A N 1
ATOM 1554 C CA . ASP A 1 200 ? 4.299 9.066 14.121 1.00 75.06 200 ASP A CA 1
ATOM 1555 C C . ASP A 1 200 ? 2.787 9.391 14.125 1.00 75.06 200 ASP A C 1
ATOM 1557 O O . ASP A 1 200 ? 2.357 10.493 14.492 1.00 75.06 200 ASP A O 1
ATOM 1561 N N . CYS A 1 201 ? 1.927 8.430 13.760 1.00 84.81 201 CYS A N 1
ATOM 1562 C CA . CYS A 1 201 ? 0.485 8.664 13.739 1.00 84.81 201 CYS A CA 1
ATOM 1563 C C . CYS A 1 201 ? -0.165 8.448 15.115 1.00 84.81 201 CYS A C 1
ATOM 1565 O O . CYS A 1 201 ? -0.407 7.324 15.560 1.00 84.81 201 CYS A O 1
ATOM 1567 N N . GLN A 1 202 ? -0.567 9.545 15.762 1.00 89.44 202 GLN A N 1
ATOM 1568 C CA . GLN A 1 202 ? -1.458 9.488 16.919 1.00 89.44 202 GLN A CA 1
ATOM 1569 C C . GLN A 1 202 ? -2.932 9.533 16.494 1.00 89.44 202 GLN A C 1
ATOM 1571 O O . GLN A 1 202 ? -3.486 10.585 16.157 1.00 89.44 202 GLN A O 1
ATOM 1576 N N . LEU A 1 203 ? -3.619 8.397 16.600 1.00 90.50 203 LEU A N 1
ATOM 1577 C CA . LEU A 1 203 ? -5.036 8.280 16.283 1.00 90.50 203 LEU A CA 1
ATOM 1578 C C . LEU A 1 203 ? -5.901 8.500 17.533 1.00 90.50 203 LEU A C 1
ATOM 1580 O O . LEU A 1 203 ? -5.978 7.654 18.424 1.00 90.50 203 LEU A O 1
ATOM 1584 N N . LEU A 1 204 ? -6.593 9.641 17.602 1.00 94.75 204 LEU A N 1
ATOM 1585 C CA . LEU A 1 204 ? -7.478 9.985 18.726 1.00 94.75 204 LEU A CA 1
ATOM 1586 C C . LEU A 1 204 ? -8.754 9.111 18.775 1.00 94.75 204 LEU A C 1
ATOM 1588 O O . LEU A 1 204 ? -9.200 8.617 17.736 1.00 94.75 204 LEU A O 1
ATOM 1592 N N . PRO A 1 205 ? -9.412 8.979 19.947 1.00 95.56 205 PRO A N 1
ATOM 1593 C CA . PRO A 1 205 ? -10.667 8.239 20.083 1.00 95.56 205 PRO A CA 1
ATOM 1594 C C . PRO A 1 205 ? -11.736 8.661 19.072 1.00 95.56 205 PRO A C 1
ATOM 1596 O O . PRO A 1 205 ? -12.026 9.848 18.893 1.00 95.56 205 PRO A O 1
ATOM 1599 N N . GLY A 1 206 ? -12.344 7.677 18.413 1.00 95.38 206 GLY A N 1
ATOM 1600 C CA . GLY A 1 206 ? -13.390 7.865 17.411 1.00 95.38 206 GLY A CA 1
ATOM 1601 C C . GLY A 1 206 ? -12.905 8.395 16.059 1.00 95.38 206 GLY A C 1
ATOM 1602 O O . GLY A 1 206 ? -13.735 8.567 15.163 1.00 95.38 206 GLY A O 1
ATOM 1603 N N . LYS A 1 207 ? -11.604 8.662 15.890 1.00 97.00 207 LYS A N 1
ATOM 1604 C CA . LYS A 1 207 ? -11.031 9.093 14.612 1.00 97.00 207 LYS A CA 1
ATOM 1605 C C . LYS A 1 207 ? -10.719 7.909 13.707 1.00 97.00 207 LYS A C 1
ATOM 1607 O O . LYS A 1 207 ? -10.531 6.778 14.158 1.00 97.00 207 LYS A O 1
ATOM 1612 N N . GLU A 1 208 ? -10.699 8.209 12.417 1.00 95.50 208 GLU A N 1
ATOM 1613 C CA . GLU A 1 208 ? -10.367 7.282 11.346 1.00 95.50 208 GLU A CA 1
ATOM 1614 C C . GLU A 1 208 ? -9.181 7.854 10.569 1.00 95.50 208 GLU A C 1
ATOM 1616 O O . GLU A 1 208 ? -9.191 9.030 10.204 1.00 95.50 208 GLU A O 1
ATOM 1621 N N . LEU A 1 209 ? -8.172 7.018 10.355 1.00 92.12 209 LEU A N 1
ATOM 1622 C CA . LEU A 1 209 ? -7.060 7.251 9.451 1.00 92.12 209 LEU A CA 1
ATOM 1623 C C . LEU A 1 209 ? -7.293 6.427 8.191 1.00 92.12 209 LEU A C 1
ATOM 1625 O O . LEU A 1 209 ? -7.704 5.267 8.263 1.00 92.12 209 LEU A O 1
ATOM 1629 N N . ILE A 1 210 ? -7.004 7.029 7.043 1.00 91.38 210 ILE A N 1
ATOM 1630 C CA . ILE A 1 210 ? -7.087 6.369 5.749 1.00 91.38 210 ILE A CA 1
ATOM 1631 C C . ILE A 1 210 ? -5.781 6.623 5.011 1.00 91.38 210 ILE A C 1
ATOM 1633 O O . ILE A 1 210 ? -5.488 7.767 4.674 1.00 91.38 210 ILE A O 1
ATOM 1637 N N . THR A 1 211 ? -5.032 5.565 4.725 1.00 89.12 211 THR A N 1
ATOM 1638 C CA . THR A 1 211 ? -3.848 5.623 3.864 1.00 89.12 211 THR A CA 1
ATOM 1639 C C . THR A 1 211 ? -4.126 4.846 2.586 1.00 89.12 211 THR A C 1
ATOM 1641 O O . THR A 1 211 ? -4.794 3.810 2.610 1.00 89.12 211 THR A O 1
ATOM 1644 N N . THR A 1 212 ? -3.668 5.366 1.451 1.00 90.00 212 THR A N 1
ATOM 1645 C CA . THR A 1 212 ? -3.825 4.697 0.155 1.00 90.00 212 THR A CA 1
ATOM 1646 C C . THR A 1 212 ? -2.475 4.618 -0.529 1.00 90.00 212 THR A C 1
ATOM 1648 O O . THR A 1 212 ? -1.831 5.643 -0.751 1.00 90.00 212 THR A O 1
ATOM 1651 N N . SER A 1 213 ? -2.081 3.399 -0.874 1.00 90.38 213 SER A N 1
ATOM 1652 C CA . SER A 1 213 ? -0.892 3.110 -1.667 1.00 90.38 213 SER A CA 1
ATOM 1653 C C . SER A 1 213 ? -1.330 2.613 -3.031 1.00 90.38 213 SER A C 1
ATOM 1655 O O . SER A 1 213 ? -2.222 1.768 -3.155 1.00 90.38 213 SER A O 1
ATOM 1657 N N . TRP A 1 214 ? -0.718 3.174 -4.057 1.00 91.25 214 TRP A N 1
ATOM 1658 C CA . TRP A 1 214 ? -1.060 2.934 -5.443 1.00 91.25 214 TRP A CA 1
ATOM 1659 C C . TRP A 1 214 ? 0.025 2.116 -6.110 1.00 91.25 214 TRP A C 1
ATOM 1661 O O . TRP A 1 214 ? 1.215 2.372 -5.939 1.00 91.25 214 TRP A O 1
ATOM 1671 N N . PHE A 1 215 ? -0.419 1.147 -6.893 1.00 89.50 215 PHE A N 1
ATOM 1672 C CA . PHE A 1 215 ? 0.428 0.226 -7.616 1.00 89.50 215 PHE A CA 1
ATOM 1673 C C . PHE A 1 215 ? 0.104 0.322 -9.100 1.00 89.50 215 PHE A C 1
ATOM 1675 O O . PHE A 1 215 ? -1.068 0.300 -9.491 1.00 89.50 215 PHE A O 1
ATOM 1682 N N . LEU A 1 216 ? 1.146 0.410 -9.914 1.00 89.62 216 LEU A N 1
ATOM 1683 C CA . LEU A 1 216 ? 1.058 0.402 -11.367 1.00 89.62 216 LEU A CA 1
ATOM 1684 C C . LEU A 1 216 ? 1.878 -0.776 -11.889 1.00 89.62 216 LEU A C 1
ATOM 1686 O O . LEU A 1 216 ? 3.068 -0.876 -11.605 1.00 89.62 216 LEU A O 1
ATOM 1690 N N . VAL A 1 217 ? 1.223 -1.677 -12.615 1.00 85.69 217 VAL A N 1
ATOM 1691 C CA . VAL A 1 217 ? 1.874 -2.817 -13.271 1.00 85.69 217 VAL A CA 1
ATOM 1692 C C . VAL A 1 217 ? 2.512 -2.353 -14.579 1.00 85.69 217 VAL A C 1
ATOM 1694 O O . VAL A 1 217 ? 1.859 -1.659 -15.360 1.00 85.69 217 VAL A O 1
ATOM 1697 N N . ASP A 1 218 ? 3.759 -2.756 -14.807 1.00 83.62 218 ASP A N 1
ATOM 1698 C CA . ASP A 1 218 ? 4.562 -2.474 -16.003 1.00 83.62 218 ASP A CA 1
ATOM 1699 C C . ASP A 1 218 ? 4.617 -0.975 -16.373 1.00 83.62 218 ASP A C 1
ATOM 1701 O O . ASP A 1 218 ? 4.307 -0.602 -17.517 1.00 83.62 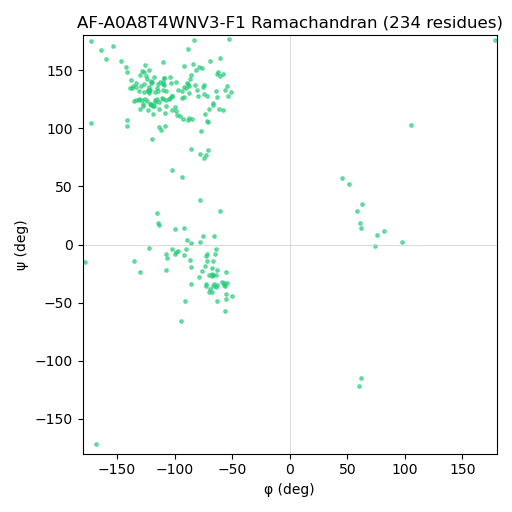218 ASP A O 1
ATOM 1705 N N . PRO A 1 219 ? 4.973 -0.084 -15.419 1.00 86.06 219 PRO A N 1
ATOM 1706 C CA . PRO A 1 219 ? 5.108 1.336 -15.718 1.00 86.06 219 PRO A CA 1
ATOM 1707 C C . PRO A 1 219 ? 6.185 1.540 -16.789 1.00 86.06 219 PRO A C 1
ATOM 1709 O O . PRO A 1 219 ? 7.185 0.823 -16.835 1.00 86.06 219 PRO A O 1
ATOM 1712 N N . GLN A 1 220 ? 5.988 2.527 -17.660 1.00 84.56 220 GLN A N 1
ATOM 1713 C CA . GLN A 1 220 ? 6.964 2.845 -18.710 1.00 84.56 220 GLN A CA 1
ATOM 1714 C C . GLN A 1 220 ? 8.060 3.801 -18.224 1.00 84.56 220 GLN A C 1
ATOM 1716 O O . GLN A 1 220 ? 9.110 3.909 -18.856 1.00 84.56 220 GLN A O 1
ATOM 1721 N N . SER A 1 221 ? 7.804 4.521 -17.129 1.00 83.25 221 SER A N 1
ATOM 1722 C CA . SER A 1 221 ? 8.754 5.428 -16.488 1.00 83.25 221 SER A CA 1
ATOM 1723 C C . SER A 1 221 ? 8.318 5.798 -15.068 1.00 83.25 221 SER A C 1
ATOM 1725 O O . SER A 1 221 ? 7.164 5.616 -14.669 1.00 83.25 221 SER A O 1
ATOM 1727 N N . THR A 1 222 ? 9.234 6.398 -14.309 1.00 84.75 222 THR A N 1
ATOM 1728 C CA . THR A 1 222 ? 8.948 7.038 -13.015 1.00 84.75 222 THR A CA 1
ATOM 1729 C C . THR A 1 222 ? 8.003 8.243 -13.147 1.00 84.75 222 THR A C 1
ATOM 1731 O O . THR A 1 222 ? 7.229 8.508 -12.226 1.00 84.75 222 THR A O 1
ATOM 1734 N N . ASP A 1 223 ? 7.971 8.915 -14.305 1.00 87.94 223 ASP A N 1
ATOM 1735 C CA . ASP A 1 223 ? 7.029 10.011 -14.588 1.00 87.94 223 ASP A CA 1
ATOM 1736 C C . ASP A 1 223 ? 5.562 9.551 -14.573 1.00 87.94 223 ASP A C 1
ATOM 1738 O O . ASP A 1 223 ? 4.684 10.300 -14.138 1.00 87.94 223 ASP A O 1
ATOM 1742 N N . GLU A 1 224 ? 5.267 8.321 -15.019 1.00 90.06 224 GLU A N 1
ATOM 1743 C CA . GLU A 1 224 ? 3.906 7.767 -14.938 1.00 90.06 224 GLU A CA 1
ATOM 1744 C C . GLU A 1 224 ? 3.457 7.598 -13.481 1.00 90.06 224 GLU A C 1
ATOM 1746 O O . GLU A 1 224 ? 2.297 7.862 -13.152 1.00 90.06 224 GLU A O 1
ATOM 1751 N N . LEU A 1 225 ? 4.383 7.223 -12.593 1.00 90.56 225 LEU A N 1
ATOM 1752 C CA . LEU A 1 225 ? 4.119 7.113 -11.159 1.00 90.56 225 LEU A CA 1
ATOM 1753 C C . LEU A 1 225 ? 3.916 8.479 -10.515 1.00 90.56 225 LEU A C 1
ATOM 1755 O O . LEU A 1 225 ? 3.002 8.638 -9.710 1.00 90.56 225 LEU A O 1
ATOM 1759 N N . ASP A 1 226 ? 4.707 9.482 -10.893 1.00 88.50 226 ASP A N 1
ATOM 1760 C CA . ASP A 1 226 ? 4.514 10.843 -10.394 1.00 88.50 226 ASP A CA 1
ATOM 1761 C C . ASP A 1 226 ? 3.194 11.459 -10.890 1.00 88.50 226 ASP A C 1
ATOM 1763 O O . ASP A 1 226 ? 2.512 12.166 -10.143 1.00 88.50 226 ASP A O 1
ATOM 1767 N N . LEU A 1 227 ? 2.774 11.152 -12.122 1.00 90.44 227 LEU A N 1
ATOM 1768 C CA . LEU A 1 227 ? 1.451 11.534 -12.614 1.00 90.44 227 LEU A CA 1
ATOM 1769 C C . LEU A 1 227 ? 0.346 10.860 -11.798 1.00 90.44 227 LEU A C 1
ATOM 1771 O O . LEU A 1 227 ? -0.570 11.551 -11.349 1.00 90.44 227 LEU A O 1
ATOM 1775 N N . LEU A 1 228 ? 0.442 9.544 -11.582 1.00 90.88 228 LEU A N 1
ATOM 1776 C CA . LEU A 1 228 ? -0.500 8.789 -10.757 1.00 90.88 228 LEU A CA 1
ATOM 1777 C C . LEU A 1 228 ? -0.596 9.387 -9.352 1.00 90.88 228 LEU A C 1
ATOM 1779 O O . LEU A 1 228 ? -1.698 9.649 -8.881 1.00 90.88 228 LEU A O 1
ATOM 1783 N N . ARG A 1 229 ? 0.542 9.693 -8.723 1.00 89.25 229 ARG A N 1
ATOM 1784 C CA . ARG A 1 229 ? 0.616 10.328 -7.403 1.00 89.25 229 ARG A CA 1
ATOM 1785 C C . ARG A 1 229 ? -0.159 11.642 -7.334 1.00 89.25 229 ARG A C 1
ATOM 1787 O O . ARG A 1 229 ? -0.853 11.887 -6.354 1.00 89.25 229 ARG A O 1
ATOM 1794 N N . LYS A 1 230 ? -0.052 12.485 -8.367 1.00 87.81 230 LYS A N 1
ATOM 1795 C CA . LYS A 1 230 ? -0.716 13.801 -8.427 1.00 87.81 230 LYS A CA 1
ATOM 1796 C C . LYS A 1 230 ? -2.230 13.717 -8.596 1.00 87.81 230 LYS A C 1
ATOM 1798 O O . LYS A 1 230 ? -2.912 14.665 -8.224 1.00 87.81 230 LYS A O 1
ATOM 1803 N N . VAL A 1 231 ? -2.742 12.637 -9.188 1.00 89.00 231 VAL A N 1
ATOM 1804 C CA . VAL A 1 231 ? -4.184 12.459 -9.455 1.00 89.00 231 VAL A CA 1
ATOM 1805 C C . VAL A 1 231 ? -4.846 11.427 -8.540 1.00 89.00 231 VAL A C 1
ATOM 1807 O O . VAL A 1 231 ? -6.063 11.291 -8.557 1.00 89.00 231 VAL A O 1
ATOM 1810 N N . ALA A 1 232 ? -4.057 10.697 -7.751 1.00 86.94 232 ALA A N 1
ATOM 1811 C CA . ALA A 1 232 ? -4.462 9.576 -6.909 1.00 86.94 232 ALA A CA 1
ATOM 1812 C C . ALA A 1 232 ? -5.674 9.872 -6.014 1.00 86.94 232 ALA A C 1
ATOM 1814 O O . ALA A 1 232 ? -6.597 9.060 -5.943 1.00 86.94 232 ALA A O 1
ATOM 1815 N N . ASP A 1 233 ? -5.701 11.040 -5.374 1.00 77.38 233 ASP A N 1
ATOM 1816 C CA . ASP A 1 233 ? -6.775 11.415 -4.449 1.00 77.38 233 ASP A CA 1
ATOM 1817 C C . ASP A 1 233 ? -8.127 11.618 -5.158 1.00 77.38 233 ASP A C 1
ATOM 1819 O O . ASP A 1 233 ? -9.178 11.407 -4.553 1.00 77.38 233 ASP A O 1
ATOM 1823 N N . ASP A 1 234 ? -8.111 11.952 -6.453 1.00 83.31 234 ASP A N 1
ATOM 1824 C CA . ASP A 1 234 ? -9.314 12.134 -7.274 1.00 83.31 234 ASP A CA 1
ATOM 1825 C C . ASP A 1 234 ? -9.812 10.821 -7.902 1.00 83.31 234 ASP A C 1
ATOM 1827 O O . ASP A 1 234 ? -10.921 10.764 -8.445 1.00 83.31 234 ASP A O 1
ATOM 1831 N N . LEU A 1 235 ? -9.000 9.757 -7.873 1.00 83.75 235 LEU A N 1
ATOM 1832 C CA . LEU A 1 235 ? -9.309 8.511 -8.571 1.00 83.75 235 LEU A CA 1
ATOM 1833 C C . LEU A 1 235 ? -10.312 7.631 -7.828 1.00 83.75 235 LEU A C 1
ATOM 1835 O O . LEU A 1 235 ? -11.007 6.858 -8.495 1.00 83.75 235 LEU A O 1
ATOM 1839 N N . ILE A 1 236 ? -10.381 7.702 -6.492 1.00 77.06 236 ILE A N 1
ATOM 1840 C CA . ILE A 1 236 ? -11.159 6.755 -5.680 1.00 77.06 236 ILE A CA 1
ATOM 1841 C C . ILE A 1 236 ? -12.211 7.409 -4.810 1.00 77.06 236 ILE A C 1
ATOM 1843 O O . ILE A 1 236 ? -11.921 8.186 -3.878 1.00 77.06 236 ILE A O 1
#

Nearest PDB structures (foldseek):
  3bs6-assembly2_B  TM=7.045E-01  e=2.116E-08  Escherichia coli
  3bs6-assembly1_A  TM=6.881E-01  e=1.464E-08  Escherichia coli
  3wvf-assembly1_A  TM=6.800E-01  e=1.251E-08  Escherichia coli UTI89
  3wvf-assembly2_B  TM=6.644E-01  e=1.714E-08  Escherichia coli UTI89
  3ty1-assembly1_C  TM=5.937E-01  e=1.100E-05  Klebsiella pneumoniae subsp. pneumoniae MGH 78578

Foldseek 3Di:
DPPLVVVLVQDDPDDPFVVVLSVPPPAFKDKDKDDPPPVDDVVQVPVVPFDWDKDWDDDPQKTWIKIKTADPRDPLRHRKIWIWTWIDHGPALKIKIKIKIWAQDQFKGWIKIKMKGFFLGVDDLQQKWKWAAAPNDTDTDRADQAKDKDWGPAQKIWIWRDDVPDPATFTKIKGWQDPQWIWMWIHHHTTIMIMIIRHGDTAGHRDMDMTMMMMGGRDPDRVVRVVCSVCVVVPD

=== Feature glossary ===
Key to the feature types in this record:

Secondary structure (8-state, DSSP). Secondary structure is the local, repeating backbone conformation. DSSP classifies it into eight states by reading the hydrogen-bond network: three helix types (H, G, I), two β types (E, B), two non-regular types (T, S), and unstructured coil (-).

Backbone torsions (φ/ψ). Backbone dihedral angles. Every residue except chain termini has a φ (preceding-C → N → Cα → C) and a ψ (N → Cα → C → next-N). They are reported in degrees following the IUPAC sign convention. Secondary structure is essentially a statement about which (φ, ψ) basin each residue occupies.

Predicted aligned error. Predicted Aligned Error (PAE) is an AlphaFold confidence matrix: entry (i, j) is the expected error in the position of residue j, in ångströms, when the prediction is superimposed on the true structure at residue i. Low PAE within a block of residues means that block is internally rigid and well-predicted; high PAE between two blocks means their relative placement is uncertain even if each block individually is confident.

B-factor. B-factor (Debye–Waller factor) reflects atomic displacement in the crystal lattice. It is an experimental observable (units Å²), not a prediction; low values mean the atom is pinned down, high values mean it moves or is heterogeneous across the crystal.

Secondary structure (3-state, P-SEA). Three-state secondary structure (P-SEA) collapses the eight DSSP classes into helix (a), strand (b), and coil (c). P-SEA assigns these from Cα geometry alone — distances and angles — without requiring backbone oxygens, so it works on any Cα trace.

Sequence. Primary structure: the covalent order of the twenty standard amino acids along the backbone. Two proteins with the same sequence will (almost always) fold to the same structure; two with 30% identity often share a fold but not the details.

pLDDT. pLDDT is the predicted lDDT-Cα score: AlphaFold's confidence that the local environment of each residue (all inter-atomic distances within 15 Å) is correctly placed. It is a per-residue number between 0 and 100, with higher meaning more reliable.

InterPro / GO / CATH / organism. Functional annotations link the protein to curated databases. InterPro entries identify conserved domains and families by matching the sequence against member-database signatures (Pfam, PROSITE, CDD, …). Gene Ontology (GO) terms describe molecular function, biological process, and cellular component in a controlled vocabulary. CATH places the structure in a hierarchical fold classification (Class/Architecture/Topology/Homologous-superfamily). The organism is the source species.

Contact-map, Ramachandran, and PAE plots. Three diagnostic plots accompany the record. The Cα contact map visualizes the tertiary structure as a 2D adjacency matrix (8 Å cutoff, sequence-local contacts suppressed). The Ramachandran plot shows the distribution of backbone (φ, 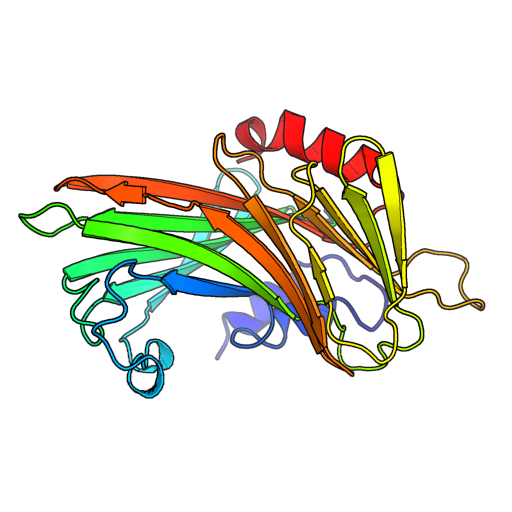ψ) torsions, with points in the α and β basins reflecting secondary structure content. The PAE plot shows AlphaFold's inter-residue confidence as a color matrix.

mmCIF coordinates. The mmCIF table is the protein's shape written out atom by atom. For each backbone N, Cα, C, and carbonyl O, it records an (x, y, z) coordinate triple in Å plus the residue type, chain letter, and residue number.

Radius of gyration, Cα contacts, bounding box. Three whole-structure scalars: the radius of gyration (RMS distance of Cα from centroid, in Å), the count of Cα–Cα contacts (pairs closer than 8 Å and separated by more than four residues in sequence — i.e. tertiary, not local, contacts), and the bounding-box dimensions. Together they distinguish compact globular folds from extended fibres or disordered chains.

Foldseek 3Di. The Foldseek 3Di string encodes local tertiary geometry as a 20-letter alphabet — one character per residue — derived from the relative positions of nearby Cα atoms. Unlike the amino-acid sequence, 3Di is a direct function of the 3D structure, so two proteins with the same fold have similar 3Di strings even at low sequence identity.

Rendered structure images. Six rendered views show the 3D structure from the faces of a cube — i.e. along ±x, ±y, ±z. Rendering representation is drawn randomly per protein from cartoon (secondary-structure ribbons), sticks (backbone bonds), or molecular surface; coloring is either N→C rainbow (blue at the N-terminus through red at the C-terminus) or one color per chain.

Nearest PDB structures. The Foldseek neighbor list gives the closest experimentally determined structures in the PDB, ranked by structural alignment. TM-score near 1 means near-identical fold; near 0.3 means only rough topology match. This is how one finds what a novel AlphaFold prediction most resembles in the solved-structure universe.

Solvent-accessible surface area. SASA measures how much of the protein is reachable by solvent. It is computed by rolling a water-sized probe over the atomic surface and summing the exposed area (Å²). Per-residue SASA distinguishes core (buried, low SASA) from surface (exposed, high SASA) residues; total SASA is a whole-molecule size measure.